Protein AF-A1C9G2-F1 (afdb_monomer_lite)

pLDDT: mean 71.62, std 23.3, range [33.88, 98.69]

Structure (mmCIF, N/CA/C/O backbone):
data_AF-A1C9G2-F1
#
_entry.id   AF-A1C9G2-F1
#
loop_
_atom_site.group_PDB
_atom_site.id
_atom_site.type_symbol
_atom_site.label_atom_id
_atom_site.label_alt_id
_atom_site.label_comp_id
_atom_site.label_asym_id
_atom_site.label_entity_id
_atom_site.label_seq_id
_atom_site.pdbx_PDB_ins_code
_atom_site.Cartn_x
_atom_site.Cartn_y
_atom_site.Cartn_z
_atom_site.occupancy
_atom_site.B_iso_or_equiv
_atom_site.auth_seq_id
_atom_site.auth_comp_id
_atom_site.auth_asym_id
_atom_site.auth_atom_id
_atom_site.pdbx_PDB_model_num
ATOM 1 N N . MET A 1 1 ? -18.230 -17.795 41.809 1.00 34.38 1 MET A N 1
ATOM 2 C CA . MET A 1 1 ? -17.494 -17.088 40.738 1.00 34.38 1 MET A CA 1
ATOM 3 C C . MET A 1 1 ? -17.351 -18.048 39.561 1.00 34.38 1 MET A C 1
ATOM 5 O O . MET A 1 1 ? -16.482 -18.909 39.586 1.00 34.38 1 MET A O 1
ATOM 9 N N . ILE A 1 2 ? -18.281 -18.004 38.603 1.00 33.88 2 ILE A N 1
ATOM 10 C CA . ILE A 1 2 ? -18.258 -18.866 37.410 1.00 33.88 2 ILE A CA 1
ATOM 11 C C . ILE A 1 2 ? -17.511 -18.089 36.328 1.00 33.88 2 ILE A C 1
ATOM 13 O O . ILE A 1 2 ? -17.978 -17.049 35.875 1.00 33.88 2 ILE A O 1
ATOM 17 N N . ALA A 1 3 ? -16.319 -18.555 35.964 1.00 34.75 3 ALA A N 1
ATOM 18 C CA . ALA A 1 3 ? -15.525 -17.953 34.903 1.00 34.75 3 ALA A CA 1
ATOM 19 C C . ALA A 1 3 ? -16.119 -18.340 33.539 1.00 34.75 3 ALA A C 1
ATOM 21 O O . ALA A 1 3 ? -15.829 -19.410 33.003 1.00 34.75 3 ALA A O 1
ATOM 22 N N . LEU A 1 4 ? -16.953 -17.464 32.975 1.00 37.41 4 LEU A N 1
ATOM 23 C CA . LEU A 1 4 ? -17.345 -17.516 31.568 1.00 37.41 4 LEU A CA 1
ATOM 24 C C . LEU A 1 4 ? -16.137 -17.110 30.720 1.00 37.41 4 LEU A C 1
ATOM 26 O O . LEU A 1 4 ? -15.866 -15.938 30.473 1.00 37.41 4 LEU A O 1
ATOM 30 N N . LYS A 1 5 ? -15.365 -18.116 30.307 1.00 38.44 5 LYS A N 1
ATOM 31 C CA . LYS A 1 5 ? -14.252 -17.968 29.369 1.00 38.44 5 LYS A CA 1
ATOM 32 C C . LYS A 1 5 ? -14.848 -17.753 27.975 1.00 38.44 5 LYS A C 1
ATOM 34 O O . LYS A 1 5 ? -15.054 -18.703 27.224 1.00 38.44 5 LYS A O 1
ATOM 39 N N . CYS A 1 6 ? -15.201 -16.505 27.671 1.00 41.38 6 CYS A N 1
ATOM 40 C CA . CYS A 1 6 ? -15.736 -16.121 26.371 1.00 41.38 6 CYS A CA 1
ATOM 41 C C . CYS A 1 6 ? -14.649 -16.345 25.309 1.00 41.38 6 CYS A C 1
ATOM 43 O O . CYS A 1 6 ? -13.579 -15.737 25.337 1.00 41.38 6 CYS A O 1
ATOM 45 N N . ASN A 1 7 ? -14.877 -17.310 24.422 1.00 43.59 7 ASN A N 1
ATOM 46 C CA . ASN A 1 7 ? -13.918 -17.723 23.409 1.00 43.59 7 ASN A CA 1
ATOM 47 C C . ASN A 1 7 ? -13.980 -16.739 22.229 1.00 43.59 7 ASN A C 1
ATOM 49 O O . ASN A 1 7 ? -14.677 -16.988 21.245 1.00 43.59 7 ASN A O 1
ATOM 53 N N . CYS A 1 8 ? -13.256 -15.617 22.325 1.00 44.34 8 CYS A N 1
ATOM 54 C CA . CYS A 1 8 ? -13.252 -14.543 21.317 1.00 44.34 8 CYS A CA 1
ATOM 55 C C . CYS A 1 8 ? -12.920 -15.024 19.891 1.00 44.34 8 CYS A C 1
ATOM 57 O O . CYS A 1 8 ? -13.305 -14.381 18.920 1.00 44.34 8 CYS A O 1
ATOM 59 N N . LYS A 1 9 ? -12.275 -16.190 19.733 1.00 50.22 9 LYS A N 1
ATOM 60 C CA . LYS A 1 9 ? -11.989 -16.780 18.416 1.00 50.22 9 LYS A CA 1
ATOM 61 C C . LYS A 1 9 ? -13.250 -17.211 17.656 1.00 50.22 9 LYS A C 1
ATOM 63 O O . LYS A 1 9 ? -13.250 -17.179 16.431 1.00 50.22 9 LYS A O 1
ATOM 68 N N . SER A 1 10 ? -14.323 -17.582 18.358 1.00 49.50 10 SER A N 1
ATOM 69 C CA . SER A 1 10 ? -15.577 -18.004 17.717 1.00 49.50 10 SER A CA 1
ATOM 70 C C . SER A 1 10 ? -16.406 -16.819 17.213 1.00 49.50 10 SER A C 1
ATOM 72 O O . SER A 1 10 ? -17.080 -16.940 16.195 1.00 49.50 10 SER A O 1
ATOM 74 N N . LEU A 1 11 ? -16.335 -15.673 17.898 1.00 47.66 11 LEU A N 1
ATOM 75 C CA . LEU A 1 11 ? -17.055 -14.451 17.525 1.00 47.66 11 LEU A CA 1
ATOM 76 C C . LEU A 1 11 ? -16.440 -13.779 16.291 1.00 47.66 11 LEU A C 1
ATOM 78 O O . LEU A 1 11 ? -17.173 -13.366 15.400 1.00 47.66 11 LEU A O 1
ATOM 82 N N . VAL A 1 12 ? -15.107 -13.773 16.171 1.00 54.31 12 VAL A N 1
ATOM 83 C CA . VAL A 1 12 ? -14.422 -13.262 14.966 1.00 54.31 12 VAL A CA 1
ATOM 84 C C . VAL A 1 12 ? -14.777 -14.098 13.727 1.00 54.31 12 VAL A C 1
ATOM 86 O O . VAL A 1 12 ? -15.020 -13.545 12.657 1.00 54.31 12 VAL A O 1
ATOM 89 N N . ALA A 1 13 ? -14.898 -15.422 13.876 1.00 52.78 13 ALA A N 1
ATOM 90 C CA . ALA A 1 13 ? -15.311 -16.307 12.787 1.00 52.78 13 ALA A CA 1
ATOM 91 C C . ALA A 1 13 ? -16.809 -16.188 12.434 1.00 52.78 13 ALA A C 1
ATOM 93 O O . ALA A 1 13 ? -17.182 -16.420 11.288 1.00 52.78 13 ALA A O 1
ATOM 94 N N . GLN A 1 14 ? -17.676 -15.823 13.385 1.00 49.44 14 GLN A N 1
ATOM 95 C CA . GLN A 1 14 ? -19.101 -15.594 13.112 1.00 49.44 14 GLN A CA 1
ATOM 96 C C . GLN A 1 14 ? -19.365 -14.229 12.464 1.00 49.44 14 GLN A C 1
ATOM 98 O O . GLN A 1 14 ? -20.162 -14.171 11.531 1.00 49.44 14 GLN A O 1
ATOM 103 N N . CYS A 1 15 ? -18.648 -13.170 12.856 1.00 49.09 15 CYS A N 1
ATOM 104 C CA . CYS A 1 15 ? -18.757 -11.860 12.201 1.00 49.09 15 CYS A CA 1
ATOM 105 C C . CYS A 1 15 ? -18.223 -11.874 10.758 1.00 49.09 15 CYS A C 1
ATOM 107 O O . CYS A 1 15 ? -18.796 -11.222 9.891 1.00 49.09 15 CYS A O 1
ATOM 109 N N . ALA A 1 16 ? -17.190 -12.673 10.461 1.00 52.56 16 ALA A N 1
ATOM 110 C CA . ALA A 1 16 ? -16.684 -12.838 9.094 1.00 52.56 16 ALA A CA 1
ATOM 111 C C . ALA A 1 16 ? -17.691 -13.521 8.145 1.00 52.56 16 ALA A C 1
ATOM 113 O O . ALA A 1 16 ? -17.619 -13.334 6.934 1.00 52.56 16 ALA A O 1
ATOM 114 N N . ASN A 1 17 ? -18.646 -14.286 8.687 1.00 51.00 17 ASN A N 1
ATOM 115 C CA . ASN A 1 17 ? -19.642 -15.027 7.910 1.00 51.00 17 ASN A CA 1
ATOM 116 C C . ASN A 1 17 ? -21.013 -14.325 7.832 1.00 51.00 17 ASN A C 1
ATOM 118 O O . ASN A 1 17 ? -21.881 -14.796 7.099 1.00 51.00 17 ASN A O 1
ATOM 122 N N . SER A 1 18 ? -21.228 -13.221 8.564 1.00 45.62 18 SER A N 1
ATOM 123 C CA . SER A 1 18 ? -22.503 -12.481 8.573 1.00 45.62 18 SER A CA 1
ATOM 124 C C . SER A 1 18 ? -22.490 -11.177 7.773 1.00 45.62 18 SER A C 1
ATOM 126 O O . SER A 1 18 ? -23.496 -10.471 7.778 1.00 45.62 18 SER A O 1
ATOM 128 N N . TRP A 1 19 ? -21.396 -10.852 7.078 1.00 42.28 19 TRP A N 1
ATOM 129 C CA . TRP A 1 19 ? -21.366 -9.767 6.094 1.00 42.28 19 TRP A CA 1
ATOM 130 C C . TRP A 1 19 ? -21.388 -10.327 4.666 1.00 42.28 19 TRP A C 1
ATOM 132 O O . TRP A 1 19 ? -20.339 -10.512 4.048 1.00 42.28 19 TRP A O 1
ATOM 142 N N . PRO A 1 20 ? -22.575 -10.606 4.099 1.00 43.34 20 PRO A N 1
ATOM 143 C CA . PRO A 1 20 ? -22.697 -10.712 2.664 1.00 43.34 20 PRO A CA 1
ATOM 144 C C . PRO A 1 20 ? -22.693 -9.292 2.087 1.00 43.34 20 PRO A C 1
ATOM 146 O O . PRO A 1 20 ? -23.566 -8.487 2.397 1.00 43.34 20 PRO A O 1
ATOM 149 N N . CYS A 1 21 ? -21.728 -9.038 1.203 1.00 45.56 21 CYS A N 1
ATOM 150 C CA . CYS A 1 21 ? -21.779 -7.990 0.183 1.00 45.56 21 CYS A CA 1
ATOM 151 C C . CYS A 1 21 ? -21.666 -6.543 0.697 1.00 45.56 21 CYS A C 1
ATOM 153 O O . CYS A 1 21 ? -22.636 -5.964 1.156 1.00 45.56 21 CYS A O 1
ATOM 155 N N . VAL A 1 22 ? -20.498 -5.927 0.519 1.00 45.38 22 VAL A N 1
ATOM 156 C CA . VAL A 1 22 ? -20.250 -4.802 -0.407 1.00 45.38 22 VAL A CA 1
ATOM 157 C C . VAL A 1 22 ? -18.765 -4.498 -0.268 1.00 45.38 22 VAL A C 1
ATOM 159 O O . VAL A 1 22 ? -18.354 -3.949 0.739 1.00 45.38 22 VAL A O 1
ATOM 162 N N . LEU A 1 23 ? -17.972 -4.916 -1.249 1.00 42.00 23 LEU A N 1
ATOM 163 C CA . LEU A 1 23 ? -16.727 -4.284 -1.694 1.00 42.00 23 LEU A CA 1
ATOM 164 C C . LEU A 1 23 ? -16.265 -5.112 -2.900 1.00 42.00 23 LEU A C 1
ATOM 166 O O . LEU A 1 23 ? -15.291 -5.861 -2.860 1.00 42.00 23 LEU A O 1
ATOM 170 N N . GLU A 1 24 ? -17.020 -5.010 -3.998 1.00 42.75 24 GLU A N 1
ATOM 171 C CA . GLU A 1 24 ? -16.418 -5.204 -5.315 1.00 42.75 24 GLU A CA 1
ATOM 172 C C . GLU A 1 24 ? -15.438 -4.047 -5.509 1.00 42.75 24 GLU A C 1
ATOM 174 O O . GLU A 1 24 ? -15.786 -2.997 -6.040 1.00 42.75 24 GLU A O 1
ATOM 179 N N . ASN A 1 25 ? -14.223 -4.214 -4.989 1.00 45.06 25 ASN A N 1
ATOM 180 C CA . ASN A 1 25 ? -13.145 -3.275 -5.217 1.00 45.06 25 ASN A CA 1
ATOM 181 C C . ASN A 1 25 ? -12.586 -3.535 -6.635 1.00 45.06 25 ASN A C 1
ATOM 183 O O . ASN A 1 25 ? -12.044 -4.622 -6.881 1.00 45.06 25 ASN A O 1
ATOM 187 N N . PRO A 1 26 ? -12.740 -2.604 -7.597 1.00 47.78 26 PRO A N 1
ATOM 188 C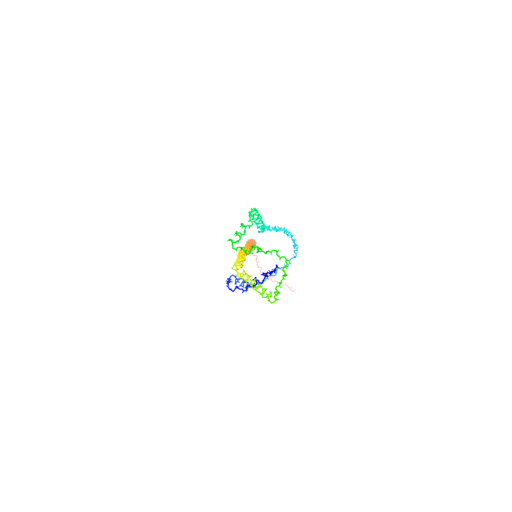 CA . PRO A 1 26 ? -12.270 -2.792 -8.970 1.00 47.78 26 PRO A CA 1
ATOM 189 C C . PRO A 1 26 ? -10.742 -2.936 -9.080 1.00 47.78 26 PRO A C 1
ATOM 191 O O . PRO A 1 26 ? -10.263 -3.447 -10.092 1.00 47.78 26 PRO A O 1
ATOM 194 N N . GLU A 1 27 ? -9.974 -2.589 -8.044 1.00 44.41 27 GLU A N 1
ATOM 195 C CA . GLU A 1 27 ? -8.507 -2.689 -8.053 1.00 44.41 27 GLU A CA 1
ATOM 196 C C . GLU A 1 27 ? -7.986 -4.132 -7.949 1.00 44.41 27 GLU A C 1
ATOM 198 O O . GLU A 1 27 ? -6.950 -4.468 -8.525 1.00 44.41 27 GLU A O 1
ATOM 203 N N . ILE A 1 28 ? -8.746 -5.053 -7.343 1.00 48.88 28 ILE A N 1
ATOM 204 C CA . ILE A 1 28 ? -8.336 -6.468 -7.235 1.00 48.88 28 ILE A CA 1
ATOM 205 C C . ILE A 1 28 ? -8.439 -7.187 -8.597 1.00 48.88 28 ILE A C 1
ATOM 207 O O . ILE A 1 28 ? -7.759 -8.189 -8.841 1.00 48.88 28 ILE A O 1
ATOM 211 N N . LYS A 1 29 ? -9.233 -6.658 -9.543 1.00 43.19 29 LYS A N 1
ATOM 212 C CA . LYS A 1 29 ? -9.253 -7.162 -10.929 1.00 43.19 29 LYS A CA 1
ATOM 213 C C . LYS A 1 29 ? -7.978 -6.800 -11.697 1.00 43.19 29 LYS A C 1
ATOM 215 O O . LYS A 1 29 ? -7.593 -7.566 -12.574 1.00 43.19 29 LYS A O 1
ATOM 220 N N . LEU A 1 30 ? -7.293 -5.709 -11.350 1.00 47.72 30 LEU A N 1
ATOM 221 C CA . LEU A 1 30 ? -6.055 -5.295 -12.020 1.00 47.72 30 LEU A CA 1
ATOM 222 C C . LEU A 1 30 ? -4.872 -6.207 -11.662 1.00 47.72 30 LEU A C 1
ATOM 224 O O . LEU A 1 30 ? -4.117 -6.593 -12.552 1.00 47.72 30 LEU A O 1
ATOM 228 N N . VAL A 1 31 ? -4.787 -6.666 -10.408 1.00 49.59 31 VAL A N 1
ATOM 229 C CA . VAL A 1 31 ? -3.737 -7.607 -9.969 1.00 49.59 31 VAL A CA 1
ATOM 230 C C . VAL A 1 31 ? -3.858 -8.963 -10.683 1.00 49.59 31 VAL A C 1
ATOM 232 O O . VAL A 1 31 ? -2.866 -9.499 -11.170 1.00 49.59 31 VAL A O 1
ATOM 235 N N . LYS A 1 32 ? -5.081 -9.485 -10.868 1.00 45.94 32 LYS A N 1
ATOM 236 C CA . LYS A 1 32 ? -5.299 -10.755 -11.596 1.00 45.94 32 LYS A CA 1
ATOM 237 C C . LYS A 1 32 ? -5.120 -10.650 -13.116 1.00 45.94 32 LYS A C 1
ATOM 239 O O . LYS A 1 32 ? -4.825 -11.651 -13.772 1.00 45.94 32 LYS A O 1
ATOM 244 N N . VAL A 1 33 ? -5.292 -9.461 -13.695 1.00 48.34 33 VAL A N 1
ATOM 245 C CA . VAL A 1 33 ? -5.034 -9.228 -15.128 1.00 48.34 33 VAL A CA 1
ATOM 246 C C . VAL A 1 33 ? -3.530 -9.100 -15.405 1.00 48.34 33 VAL A C 1
ATOM 248 O O . VAL A 1 33 ? -3.074 -9.559 -16.449 1.00 48.34 33 VAL A O 1
ATOM 251 N N . LEU A 1 34 ? -2.736 -8.588 -14.459 1.00 47.09 34 LEU A N 1
ATOM 252 C CA . LEU A 1 34 ? -1.277 -8.516 -14.607 1.00 47.09 34 LEU A CA 1
ATOM 253 C C . LEU A 1 34 ? -0.576 -9.879 -14.444 1.00 47.09 34 LEU A C 1
ATOM 255 O O . LEU A 1 34 ? 0.403 -10.137 -15.141 1.00 47.09 34 LEU A O 1
ATOM 259 N N . GLU A 1 35 ? -1.109 -10.800 -13.633 1.00 45.84 35 GLU A N 1
ATOM 260 C CA . GLU A 1 35 ? -0.540 -12.156 -13.481 1.00 45.84 35 GLU A CA 1
ATOM 261 C C . GLU A 1 35 ? -0.745 -13.074 -14.702 1.00 45.84 35 GLU A C 1
ATOM 263 O O . GLU A 1 35 ? -0.019 -14.052 -14.871 1.00 45.84 35 GLU A O 1
ATOM 268 N N . SER A 1 36 ? -1.707 -12.780 -15.585 1.00 45.53 36 SER A N 1
ATOM 269 C CA . SER A 1 36 ? -2.040 -13.653 -16.725 1.00 45.53 36 SER A CA 1
ATOM 270 C C . SER A 1 36 ? -1.372 -13.262 -18.053 1.00 45.53 36 SER A C 1
ATOM 272 O O . SER A 1 36 ? -1.509 -13.992 -19.036 1.00 45.53 36 SER A O 1
ATOM 274 N N . GLY A 1 37 ? -0.621 -12.153 -18.098 1.00 45.81 37 GLY A N 1
ATOM 275 C CA . GLY A 1 37 ? -0.149 -11.556 -19.356 1.00 45.81 37 GLY A CA 1
ATOM 276 C C . GLY A 1 37 ? 1.350 -11.621 -19.659 1.00 45.81 37 GLY A C 1
ATOM 277 O O . GLY A 1 37 ? 1.730 -11.410 -20.808 1.00 45.81 37 GLY A O 1
ATOM 278 N N . ILE A 1 38 ? 2.224 -11.912 -18.692 1.00 45.72 38 ILE A N 1
ATOM 279 C CA . ILE A 1 38 ? 3.671 -11.714 -18.883 1.00 45.72 38 ILE A CA 1
ATOM 280 C C . ILE A 1 38 ? 4.420 -13.048 -18.817 1.00 45.72 38 ILE A C 1
ATOM 282 O O . ILE A 1 38 ? 4.954 -13.463 -17.792 1.00 45.72 38 ILE A O 1
ATOM 286 N N . LYS A 1 39 ? 4.490 -13.730 -19.963 1.00 51.44 39 LYS A N 1
ATOM 287 C CA . LYS A 1 39 ? 5.402 -14.860 -20.182 1.00 51.44 39 LYS A CA 1
ATOM 288 C C . LYS A 1 39 ? 6.782 -14.307 -20.559 1.00 51.44 39 LYS A C 1
ATOM 290 O O . LYS A 1 39 ? 7.165 -14.325 -21.725 1.00 51.44 39 LYS A O 1
ATOM 295 N N . LEU A 1 40 ? 7.504 -13.758 -19.580 1.00 39.97 40 LEU A N 1
ATOM 296 C CA . LEU A 1 40 ? 8.895 -13.334 -19.758 1.00 39.97 40 LEU A CA 1
ATOM 297 C C . LEU A 1 40 ? 9.805 -14.564 -19.752 1.00 39.97 40 LEU A C 1
ATOM 299 O O . LEU A 1 40 ? 10.031 -15.204 -18.727 1.00 39.97 40 LEU A O 1
ATOM 303 N N . THR A 1 41 ? 10.327 -14.900 -20.926 1.00 45.72 41 THR A N 1
ATOM 304 C CA . THR A 1 41 ? 11.463 -15.809 -21.079 1.00 45.72 41 THR A CA 1
ATOM 305 C C . THR A 1 41 ? 12.691 -15.127 -20.472 1.00 45.72 41 THR A C 1
ATOM 307 O O . THR A 1 41 ? 13.185 -14.146 -21.022 1.00 45.72 41 THR A O 1
ATOM 310 N N . ALA A 1 42 ? 13.148 -15.608 -19.316 1.00 39.78 42 ALA A N 1
ATOM 311 C CA . ALA A 1 42 ? 14.306 -15.057 -18.617 1.00 39.78 42 ALA A CA 1
ATOM 312 C C . ALA A 1 42 ? 15.616 -15.347 -19.380 1.00 39.78 42 ALA A C 1
ATOM 314 O O . ALA A 1 42 ? 15.829 -16.493 -19.791 1.00 39.78 42 ALA A O 1
ATOM 315 N N . PRO A 1 43 ? 16.529 -14.371 -19.535 1.00 44.16 43 PRO A N 1
ATOM 316 C CA . PRO A 1 43 ? 17.906 -14.657 -19.897 1.00 44.16 43 PRO A CA 1
ATOM 317 C C . PRO A 1 43 ? 18.658 -15.195 -18.672 1.00 44.16 43 PRO A C 1
ATOM 319 O O . PRO A 1 43 ? 18.643 -14.618 -17.586 1.00 44.16 43 PRO A O 1
ATOM 322 N N . SER A 1 44 ? 19.311 -16.337 -18.856 1.00 55.25 44 SER A N 1
ATOM 323 C CA . SER A 1 44 ? 20.173 -16.993 -17.876 1.00 55.25 44 SER A CA 1
ATOM 324 C C . SER A 1 44 ? 21.427 -16.157 -17.591 1.00 55.25 44 SER A C 1
ATOM 326 O O . SER A 1 44 ? 22.279 -16.022 -18.469 1.00 55.25 44 SER A O 1
ATOM 328 N N . ILE A 1 45 ? 21.556 -15.648 -16.362 1.00 45.75 45 ILE A N 1
ATOM 329 C CA . ILE A 1 45 ? 22.772 -15.007 -15.833 1.00 45.75 45 ILE A CA 1
ATOM 330 C C . ILE A 1 45 ? 23.446 -15.968 -14.830 1.00 45.75 45 ILE A C 1
ATOM 332 O O . ILE A 1 45 ? 22.732 -16.671 -14.107 1.00 45.75 45 ILE A O 1
ATOM 336 N N . PRO A 1 46 ? 24.793 -16.062 -14.789 1.00 52.12 46 PRO A N 1
ATOM 337 C CA . PRO A 1 46 ? 25.499 -17.065 -13.999 1.00 52.12 46 PRO A CA 1
ATOM 338 C C . PRO A 1 46 ? 25.456 -16.769 -12.499 1.00 52.12 46 PRO A C 1
ATOM 340 O O . PRO A 1 46 ? 25.557 -15.628 -12.061 1.00 52.12 46 PRO A O 1
ATOM 343 N N . SER A 1 47 ? 25.364 -17.854 -11.736 1.00 51.34 47 SER A N 1
ATOM 344 C CA . SER A 1 47 ? 25.447 -17.912 -10.281 1.00 51.34 47 SER A CA 1
ATOM 345 C C . SER A 1 47 ? 26.816 -17.448 -9.773 1.00 51.34 47 SER A C 1
ATOM 347 O O . SER A 1 47 ? 27.842 -18.003 -10.168 1.00 51.34 47 SER A O 1
ATOM 349 N N . THR A 1 48 ? 26.810 -16.480 -8.857 1.00 44.81 48 THR A N 1
ATOM 350 C CA . THR A 1 48 ? 27.945 -16.141 -7.991 1.00 44.81 48 THR A CA 1
ATOM 351 C C . THR A 1 48 ? 27.557 -16.237 -6.522 1.00 44.81 48 THR A C 1
ATOM 353 O O . THR A 1 48 ? 26.397 -16.115 -6.130 1.00 44.81 48 THR A O 1
ATOM 356 N N . ASP A 1 49 ? 28.576 -16.552 -5.736 1.00 37.25 49 ASP A N 1
ATOM 357 C CA . ASP A 1 49 ? 28.532 -17.209 -4.446 1.00 37.25 49 ASP A CA 1
ATOM 358 C C . ASP A 1 49 ? 27.880 -16.453 -3.281 1.00 37.25 49 ASP A C 1
ATOM 360 O O . ASP A 1 49 ? 28.046 -15.256 -3.066 1.00 37.25 49 ASP A O 1
ATOM 364 N N . ARG A 1 50 ? 27.219 -17.278 -2.460 1.00 50.66 50 ARG A N 1
ATOM 365 C CA . ARG A 1 50 ? 27.091 -17.228 -0.996 1.00 50.66 50 ARG A CA 1
ATOM 366 C C . ARG A 1 50 ? 27.834 -16.081 -0.295 1.00 50.66 50 ARG A C 1
ATOM 368 O O . ARG A 1 50 ? 29.013 -16.203 0.030 1.00 50.66 50 ARG A O 1
ATOM 375 N N . ILE A 1 51 ? 27.068 -15.093 0.164 1.00 40.78 51 ILE A N 1
ATOM 376 C CA . ILE A 1 51 ? 27.419 -14.311 1.354 1.00 40.78 51 ILE A CA 1
ATOM 377 C C . ILE A 1 51 ? 26.363 -14.583 2.426 1.00 40.78 51 ILE A C 1
ATOM 379 O O . ILE A 1 51 ? 25.227 -14.123 2.380 1.00 40.78 51 ILE A O 1
ATOM 383 N N . SER A 1 52 ? 26.772 -15.405 3.389 1.00 47.50 52 SER A N 1
ATOM 384 C CA . SER A 1 52 ? 26.044 -15.725 4.611 1.00 47.50 52 SER A CA 1
ATOM 385 C C . SER A 1 52 ? 26.126 -14.538 5.573 1.00 47.50 52 SER A C 1
ATOM 387 O O . SER A 1 52 ? 27.043 -14.476 6.395 1.00 47.50 52 SER A O 1
ATOM 389 N N . HIS A 1 53 ? 25.160 -13.618 5.516 1.00 41.12 53 HIS A N 1
ATOM 390 C CA . HIS A 1 53 ? 24.960 -12.650 6.592 1.00 41.12 53 HIS A CA 1
ATOM 391 C C . HIS A 1 53 ? 24.091 -13.250 7.702 1.00 41.12 53 HIS A C 1
ATOM 393 O O . HIS A 1 53 ? 22.889 -13.472 7.591 1.00 41.12 53 HIS A O 1
ATOM 399 N N . ARG A 1 54 ? 24.803 -13.544 8.786 1.00 40.25 54 ARG A N 1
ATOM 400 C CA . ARG A 1 54 ? 24.367 -13.894 10.131 1.00 40.25 54 ARG A CA 1
ATOM 401 C C . ARG A 1 54 ? 23.358 -12.860 10.648 1.00 40.25 54 ARG A C 1
ATOM 403 O O . ARG A 1 54 ? 23.733 -11.734 10.949 1.00 40.25 54 ARG A O 1
ATOM 410 N N . SER A 1 55 ? 22.095 -13.263 10.761 1.00 38.12 55 SER A N 1
ATOM 411 C CA . SER A 1 55 ? 21.064 -12.524 11.494 1.00 38.12 55 SER A CA 1
ATOM 412 C C . SER A 1 55 ? 21.396 -12.550 12.993 1.00 38.12 55 SER A C 1
ATOM 414 O O . SER A 1 55 ? 21.406 -13.609 13.624 1.00 38.12 55 SER A O 1
ATOM 416 N N . GLU A 1 56 ? 21.741 -11.388 13.546 1.00 41.00 56 GLU A N 1
ATOM 417 C CA . GLU A 1 56 ? 21.803 -11.136 14.985 1.00 41.00 56 GLU A CA 1
ATOM 418 C C . GLU A 1 56 ? 20.401 -10.774 15.480 1.00 41.00 56 GLU A C 1
ATOM 420 O O . GLU A 1 56 ? 19.903 -9.669 15.280 1.00 41.00 56 GLU A O 1
ATOM 425 N N . TYR A 1 57 ? 19.751 -11.728 16.141 1.00 42.22 57 TYR A N 1
ATOM 426 C CA . TYR A 1 57 ? 18.505 -11.505 16.866 1.00 42.22 57 TYR A CA 1
ATOM 427 C C . TYR A 1 57 ? 18.818 -10.683 18.125 1.00 42.22 57 TYR A C 1
ATOM 429 O O . TYR A 1 57 ? 19.220 -11.221 19.162 1.00 42.22 57 TYR A O 1
ATOM 437 N N . ALA A 1 58 ? 18.672 -9.363 18.029 1.00 41.25 58 ALA A N 1
ATOM 438 C CA . ALA A 1 58 ? 18.729 -8.478 19.180 1.00 41.25 58 ALA A CA 1
ATOM 439 C C . ALA A 1 58 ? 17.525 -8.753 20.098 1.00 41.25 58 ALA A C 1
ATOM 441 O O . ALA A 1 58 ? 16.363 -8.613 19.719 1.00 41.25 58 ALA A O 1
ATOM 442 N N . LYS A 1 59 ? 17.833 -9.177 21.326 1.00 44.00 59 LYS A N 1
ATOM 443 C CA . LYS A 1 59 ? 16.911 -9.287 22.458 1.00 44.00 59 LYS A CA 1
ATOM 444 C C . LYS A 1 59 ? 16.296 -7.919 22.760 1.00 44.00 59 LYS A C 1
ATOM 446 O O . LYS A 1 59 ? 16.924 -7.100 23.426 1.00 44.00 59 LYS A O 1
ATOM 451 N N . TYR A 1 60 ? 15.049 -7.708 22.362 1.00 38.53 60 TYR A N 1
ATOM 452 C CA . TYR A 1 60 ? 14.220 -6.669 22.962 1.00 38.53 60 TYR A CA 1
ATOM 453 C C . TYR A 1 60 ? 13.678 -7.192 24.296 1.00 38.53 60 TYR A C 1
ATOM 455 O O . TYR A 1 60 ? 12.672 -7.896 24.358 1.00 38.53 60 TYR A O 1
ATOM 463 N N . SER A 1 61 ? 14.391 -6.876 25.378 1.00 42.69 61 SER A N 1
ATOM 464 C CA . SER A 1 61 ? 13.829 -6.907 26.727 1.00 42.69 61 SER A CA 1
ATOM 465 C C . SER A 1 61 ? 12.773 -5.809 26.825 1.00 42.69 61 SER A C 1
ATOM 467 O O . SER A 1 61 ? 13.107 -4.635 26.967 1.00 42.69 61 SER A O 1
ATOM 469 N N . LEU A 1 62 ? 11.500 -6.190 26.748 1.00 44.44 62 LEU A N 1
ATOM 470 C CA . LEU A 1 62 ? 10.398 -5.336 27.177 1.00 44.44 62 LEU A CA 1
ATOM 471 C C . LEU A 1 62 ? 10.470 -5.181 28.706 1.00 44.44 62 LEU A C 1
ATOM 473 O O . LEU A 1 62 ? 10.556 -6.196 29.408 1.00 44.44 62 LEU A O 1
ATOM 477 N N . PRO A 1 63 ? 10.430 -3.958 29.258 1.00 41.66 63 PRO A N 1
ATOM 478 C CA . PRO A 1 63 ? 10.207 -3.791 30.680 1.00 41.66 63 PRO A CA 1
ATOM 479 C C . PRO A 1 63 ? 8.791 -4.273 30.997 1.00 41.66 63 PRO A C 1
ATOM 481 O O . PRO A 1 63 ? 7.813 -3.815 30.409 1.00 41.66 63 PRO A O 1
ATOM 484 N N . VAL A 1 64 ? 8.694 -5.215 31.935 1.00 40.00 64 VAL A N 1
ATOM 485 C CA . VAL A 1 64 ? 7.442 -5.565 32.603 1.00 40.00 64 VAL A CA 1
ATOM 486 C C . VAL A 1 64 ? 6.951 -4.297 33.293 1.00 40.00 64 VAL A C 1
ATOM 488 O O . VAL A 1 64 ? 7.437 -3.923 34.359 1.00 40.00 64 VAL A O 1
ATOM 491 N N . THR A 1 65 ? 6.014 -3.601 32.661 1.00 38.19 65 THR A N 1
ATOM 492 C CA . THR A 1 65 ? 5.206 -2.591 33.326 1.00 38.19 65 THR A CA 1
ATOM 493 C C . THR A 1 65 ? 4.385 -3.315 34.378 1.00 38.19 65 THR A C 1
ATOM 495 O O . THR A 1 65 ? 3.456 -4.068 34.088 1.00 38.19 65 THR A O 1
ATOM 498 N N . VAL A 1 66 ? 4.793 -3.121 35.629 1.00 44.25 66 VAL A N 1
ATOM 499 C CA . VAL A 1 66 ? 4.003 -3.441 36.809 1.00 44.25 66 VAL A CA 1
ATOM 500 C C . VAL A 1 66 ? 2.667 -2.724 36.638 1.00 44.25 66 VAL A C 1
ATOM 502 O O . VAL A 1 66 ? 2.586 -1.502 36.744 1.00 44.25 66 VAL A O 1
ATOM 505 N N . LEU A 1 67 ? 1.628 -3.490 36.308 1.00 40.72 67 LEU A N 1
ATOM 506 C CA . LEU A 1 67 ? 0.245 -3.057 36.424 1.00 40.72 67 LEU A CA 1
ATOM 507 C C . LEU A 1 67 ? 0.032 -2.700 37.892 1.00 40.72 67 LEU A C 1
ATOM 509 O O . LEU A 1 67 ? -0.104 -3.576 38.746 1.00 40.72 67 LEU A O 1
ATOM 513 N N . ASN A 1 68 ? 0.053 -1.402 38.184 1.00 44.06 68 ASN A N 1
ATOM 514 C CA . ASN A 1 68 ? -0.482 -0.883 39.426 1.00 44.06 68 ASN A CA 1
ATOM 515 C C . ASN A 1 68 ? -1.914 -1.402 39.534 1.00 44.06 68 ASN A C 1
ATOM 517 O O . ASN A 1 68 ? -2.765 -1.086 38.701 1.00 44.06 68 ASN A O 1
ATOM 521 N N . SER A 1 69 ? -2.149 -2.239 40.542 1.00 35.53 69 SER A N 1
ATOM 522 C CA . SER A 1 69 ? -3.493 -2.602 40.964 1.00 35.53 69 SER A CA 1
ATOM 523 C C . SER A 1 69 ? -4.286 -1.305 41.127 1.00 35.53 69 SER A C 1
ATOM 525 O O . SER A 1 69 ? -3.796 -0.398 41.809 1.00 35.53 69 SER A O 1
ATOM 527 N N . PRO A 1 70 ? -5.488 -1.174 40.542 1.00 38.56 70 PRO A N 1
ATOM 528 C CA . PRO A 1 70 ? -6.356 -0.084 40.931 1.00 38.56 70 PRO A CA 1
ATOM 529 C C . PRO A 1 70 ? -6.608 -0.273 42.424 1.00 38.56 70 PRO A C 1
ATOM 531 O O . PRO A 1 70 ? -6.997 -1.356 42.873 1.00 38.56 70 PRO A O 1
ATOM 534 N N . ASN A 1 71 ? -6.287 0.754 43.206 1.00 42.66 71 ASN A N 1
ATOM 535 C CA . ASN A 1 71 ? -6.696 0.827 44.594 1.00 42.66 71 ASN A CA 1
ATOM 536 C C . ASN A 1 71 ? -8.218 0.710 44.590 1.00 42.66 71 ASN A C 1
ATOM 538 O O . ASN A 1 71 ? -8.918 1.659 44.237 1.00 42.66 71 ASN A O 1
ATOM 542 N N . PHE A 1 72 ? -8.731 -0.467 44.945 1.00 36.59 72 PHE A N 1
ATOM 543 C CA . PHE A 1 72 ? -10.102 -0.585 45.393 1.00 36.59 72 PHE A CA 1
ATOM 544 C C . PHE A 1 72 ? -10.178 0.242 46.669 1.00 36.59 72 PHE A C 1
ATOM 546 O O . PHE A 1 72 ? -9.827 -0.217 47.756 1.00 36.59 72 PHE A O 1
ATOM 553 N N . SER A 1 73 ? -10.601 1.495 46.520 1.00 41.19 73 SER A N 1
ATOM 554 C CA . SER A 1 73 ? -11.221 2.230 47.605 1.00 41.19 73 SER A CA 1
ATOM 555 C C . SER A 1 73 ? -12.361 1.347 48.086 1.00 41.19 73 SER A C 1
ATOM 557 O O . SER A 1 73 ? -13.397 1.246 47.430 1.00 41.19 73 SER A O 1
ATOM 559 N N . HIS A 1 74 ? -12.132 0.636 49.190 1.00 42.19 74 HIS A N 1
ATOM 560 C CA . HIS A 1 74 ? -13.192 0.006 49.946 1.00 42.19 74 HIS A CA 1
ATOM 561 C C . HIS A 1 74 ? -14.199 1.111 50.245 1.00 42.19 74 HIS A C 1
ATOM 563 O O . HIS A 1 74 ? -13.949 1.971 51.089 1.00 42.19 74 HIS A O 1
ATOM 569 N N . ALA A 1 75 ? -15.311 1.114 49.509 1.00 38.16 75 ALA A N 1
ATOM 570 C CA . ALA A 1 75 ? -16.495 1.825 49.929 1.00 38.16 75 ALA A CA 1
ATOM 571 C C . ALA A 1 75 ? -16.750 1.366 51.363 1.00 38.16 75 ALA A C 1
ATOM 573 O O . ALA A 1 75 ? -16.883 0.169 51.640 1.00 38.16 75 ALA A O 1
ATOM 574 N N . SER A 1 76 ? -16.663 2.325 52.273 1.00 45.62 76 SER A N 1
ATOM 575 C CA . SER A 1 76 ? -16.878 2.155 53.693 1.00 45.62 76 SER A CA 1
ATOM 576 C C . SER A 1 76 ? -18.128 1.309 53.907 1.00 45.62 76 SER A C 1
ATOM 578 O O . SER A 1 76 ? -19.205 1.605 53.392 1.00 45.62 76 SER A O 1
ATOM 580 N N . SER A 1 77 ? -17.941 0.213 54.640 1.00 45.47 77 SER A N 1
ATOM 581 C CA . SER A 1 77 ? -19.002 -0.689 55.066 1.00 45.47 77 SER A CA 1
ATOM 582 C C . SER A 1 77 ? -20.187 0.110 55.612 1.00 45.47 77 SER A C 1
ATOM 584 O O . SER A 1 77 ? -20.062 0.846 56.593 1.00 45.47 77 SER A O 1
ATOM 586 N N . HIS A 1 78 ? -21.349 -0.076 54.986 1.00 48.84 78 HIS A N 1
ATOM 587 C CA . HIS A 1 78 ? -22.634 0.498 55.387 1.00 48.84 78 HIS A CA 1
ATOM 588 C C . HIS A 1 78 ? -22.993 0.195 56.859 1.00 48.84 78 HIS A C 1
ATOM 590 O O . HIS A 1 78 ? -23.761 0.931 57.475 1.00 48.84 78 HIS A O 1
ATOM 596 N N . GLY A 1 79 ? -22.372 -0.831 57.457 1.00 49.91 79 GLY A N 1
ATOM 597 C CA . GLY A 1 79 ? -22.612 -1.252 58.835 1.00 49.91 79 GLY A CA 1
ATOM 598 C C . GLY A 1 79 ? -22.098 -0.297 59.917 1.00 49.91 79 GLY A C 1
ATOM 599 O O . GLY A 1 79 ? -22.577 -0.376 61.045 1.00 49.91 79 GLY A O 1
ATOM 600 N N . HIS A 1 80 ? -21.173 0.630 59.623 1.00 53.69 80 HIS A N 1
ATOM 601 C CA . HIS A 1 80 ? -20.666 1.529 60.674 1.00 53.69 80 HIS A CA 1
ATOM 602 C C . HIS A 1 80 ? -21.711 2.575 61.100 1.00 53.69 80 HIS A C 1
ATOM 604 O O . HIS A 1 80 ? -21.833 2.877 62.284 1.00 53.69 80 HIS A O 1
ATOM 610 N N . THR A 1 81 ? -22.531 3.050 60.154 1.00 62.84 81 THR A N 1
ATOM 611 C CA . THR A 1 81 ? -23.541 4.090 60.421 1.00 62.84 81 THR A CA 1
ATOM 612 C C . THR A 1 81 ? -24.781 3.573 61.149 1.00 62.84 81 THR A C 1
ATOM 614 O O . THR A 1 81 ? -25.452 4.343 61.829 1.00 62.84 81 THR A O 1
ATOM 617 N N . GLU A 1 82 ? -25.112 2.284 61.035 1.00 66.62 82 GLU A N 1
ATOM 618 C CA . GLU A 1 82 ? -26.267 1.700 61.731 1.00 66.62 82 GLU A CA 1
ATOM 619 C C . GLU A 1 82 ? -25.980 1.467 63.217 1.00 66.62 82 GLU A C 1
ATOM 621 O O . GLU A 1 82 ? -26.826 1.774 64.054 1.00 66.62 82 GLU A O 1
ATOM 626 N N . CYS A 1 83 ? -24.767 1.021 63.561 1.00 70.12 83 CYS A N 1
ATOM 627 C CA . CYS A 1 83 ? -24.347 0.870 64.956 1.00 70.12 83 CYS A CA 1
ATOM 628 C C . CYS A 1 83 ? -24.288 2.218 65.694 1.00 70.12 83 CYS A C 1
ATOM 630 O O . CYS A 1 83 ? -24.718 2.303 66.841 1.00 70.12 83 CYS A O 1
ATOM 632 N N . GLU A 1 84 ? -23.821 3.286 65.037 1.00 73.31 84 GLU A N 1
ATOM 633 C CA . GLU A 1 84 ? -23.837 4.639 65.614 1.00 73.31 84 GLU A CA 1
ATOM 634 C C . GLU A 1 84 ? -25.263 5.171 65.809 1.00 73.31 84 GLU A C 1
ATOM 636 O O . GLU A 1 84 ? -25.564 5.772 66.840 1.00 73.31 84 GLU A O 1
ATOM 641 N N . LYS A 1 85 ? -26.170 4.902 64.860 1.00 78.44 85 LYS A N 1
ATOM 642 C CA . LYS A 1 85 ? -27.594 5.255 64.993 1.00 78.44 85 LYS A CA 1
ATOM 643 C C . LYS A 1 85 ? -28.265 4.513 66.147 1.00 78.44 85 LYS A C 1
ATOM 645 O O . LYS A 1 85 ? -29.071 5.112 66.852 1.00 78.44 85 LYS A O 1
ATOM 650 N N . LEU A 1 86 ? -27.934 3.237 66.352 1.00 77.62 86 LEU A N 1
ATOM 651 C CA . LEU A 1 86 ? -28.447 2.457 67.479 1.00 77.62 86 LEU A CA 1
ATOM 652 C C . LEU A 1 86 ? -27.926 2.988 68.818 1.00 77.62 86 LEU A C 1
ATOM 654 O O . LEU A 1 86 ? -28.721 3.156 69.735 1.00 77.62 86 LEU A O 1
ATOM 658 N N . ALA A 1 87 ? -26.638 3.330 68.907 1.00 78.50 87 ALA A N 1
ATOM 659 C CA . ALA A 1 87 ? -26.053 3.904 70.118 1.00 78.50 87 ALA A CA 1
ATOM 660 C C . ALA A 1 87 ? -26.633 5.291 70.458 1.00 78.50 87 ALA A C 1
ATOM 662 O O . ALA A 1 87 ? -26.850 5.610 71.626 1.00 78.50 87 ALA A O 1
ATOM 663 N N . LEU A 1 88 ? -26.919 6.125 69.452 1.00 80.94 88 LEU A N 1
ATOM 664 C CA . LEU A 1 88 ? -27.609 7.404 69.653 1.00 80.94 88 LEU A CA 1
ATOM 665 C C . LEU A 1 88 ? -29.039 7.202 70.157 1.00 80.94 88 LEU A C 1
ATOM 667 O O . LEU A 1 88 ? -29.434 7.847 71.123 1.00 80.94 88 LEU A O 1
ATOM 671 N N . LEU A 1 89 ? -29.783 6.272 69.555 1.00 78.62 89 LEU A N 1
ATOM 672 C CA . LEU A 1 89 ? -31.146 5.958 69.979 1.00 78.62 89 LEU A CA 1
ATOM 673 C C . LEU A 1 89 ? -31.179 5.385 71.404 1.00 78.62 89 LEU A C 1
ATOM 675 O O . LEU A 1 89 ? -32.052 5.736 72.189 1.00 78.62 89 LEU A O 1
ATOM 679 N N . GLU A 1 90 ? -30.217 4.534 71.758 1.00 80.56 90 GLU A N 1
ATOM 680 C CA . GLU A 1 90 ? -30.061 3.999 73.113 1.00 80.56 90 GLU A CA 1
ATOM 681 C C . GLU A 1 90 ? -29.803 5.118 74.131 1.00 80.56 90 GLU A C 1
ATOM 683 O O . GLU A 1 90 ? -30.444 5.157 75.180 1.00 80.56 90 GLU A O 1
ATOM 688 N N . ASN A 1 91 ? -28.941 6.082 73.793 1.00 82.12 91 ASN A N 1
ATOM 689 C CA . ASN A 1 91 ? -28.684 7.250 74.635 1.00 82.12 91 ASN A CA 1
ATOM 690 C C . ASN A 1 91 ? -29.895 8.193 74.741 1.00 82.12 91 ASN A C 1
ATOM 692 O O . ASN A 1 91 ? -30.133 8.741 75.812 1.00 82.12 91 ASN A O 1
ATOM 696 N N . GLU A 1 92 ? -30.669 8.377 73.668 1.00 79.06 92 GLU A N 1
ATOM 697 C CA . GLU A 1 92 ? -31.895 9.193 73.678 1.00 79.06 92 GLU A CA 1
ATOM 698 C C . GLU A 1 92 ? -33.029 8.547 74.484 1.00 79.06 92 GLU A C 1
ATOM 700 O O . GLU A 1 92 ? -33.837 9.248 75.093 1.00 79.06 92 GLU A O 1
ATOM 705 N N . LEU A 1 93 ? -33.090 7.214 74.504 1.00 78.81 93 LEU A N 1
ATOM 706 C CA . LEU A 1 93 ? -34.062 6.460 75.296 1.00 78.81 93 LEU A CA 1
ATOM 707 C C . LEU A 1 93 ? -33.608 6.266 76.752 1.00 78.81 93 LEU A C 1
ATOM 709 O O . LEU A 1 93 ? -34.429 5.942 77.612 1.00 78.81 93 LEU A O 1
ATOM 713 N N . CYS A 1 94 ? -32.329 6.506 77.055 1.00 79.38 94 CYS A N 1
ATOM 714 C CA . CYS A 1 94 ? -31.786 6.435 78.405 1.00 79.38 94 CYS A CA 1
ATOM 715 C C . CYS A 1 94 ? -32.379 7.550 79.285 1.00 79.38 94 CYS A C 1
ATOM 717 O O . CYS A 1 94 ? -32.112 8.735 79.098 1.00 79.38 94 CYS A O 1
ATOM 719 N N . GLY A 1 95 ? -33.208 7.165 80.259 1.00 79.81 95 GLY A N 1
ATOM 720 C CA . GLY A 1 95 ? -33.901 8.090 81.165 1.00 79.81 95 GLY A CA 1
ATOM 721 C C . GLY A 1 95 ? -35.354 8.394 80.787 1.00 79.81 95 GLY A C 1
ATOM 722 O O . GLY A 1 95 ? -36.048 9.067 81.551 1.00 79.81 95 GLY A O 1
ATOM 723 N N . VAL A 1 96 ? -35.846 7.869 79.661 1.00 84.75 96 VAL A N 1
ATOM 724 C CA . VAL A 1 96 ? -37.280 7.862 79.340 1.00 84.75 96 VAL A CA 1
ATOM 725 C C . VAL A 1 96 ? -37.956 6.755 80.151 1.00 84.75 96 VAL A C 1
ATOM 727 O O . VAL A 1 96 ? -37.430 5.648 80.242 1.00 84.75 96 VAL A O 1
ATOM 730 N N . SER A 1 97 ? -39.113 7.033 80.761 1.00 87.50 97 SER A N 1
ATOM 731 C CA . SER A 1 97 ? -39.831 6.003 81.517 1.00 87.50 97 SER A CA 1
ATOM 732 C C . SER A 1 97 ? -40.420 4.936 80.591 1.00 87.50 97 SER A C 1
ATOM 734 O O . SER A 1 97 ? -40.884 5.230 79.485 1.00 87.50 97 SER A O 1
ATOM 736 N N . ASP A 1 98 ? -40.469 3.698 81.077 1.00 85.06 98 ASP A N 1
ATOM 737 C CA . ASP A 1 98 ? -41.038 2.562 80.345 1.00 85.06 98 ASP A CA 1
ATOM 738 C C . ASP A 1 98 ? -42.483 2.816 79.880 1.00 85.06 98 ASP A C 1
ATOM 740 O O . ASP A 1 98 ? -42.884 2.346 78.814 1.00 85.06 98 ASP A O 1
ATOM 744 N N . ASP A 1 99 ? -43.256 3.603 80.635 1.00 86.94 99 ASP A N 1
ATOM 745 C CA . ASP A 1 99 ? -44.628 3.986 80.284 1.00 86.94 99 ASP A CA 1
ATOM 746 C C . ASP A 1 99 ? -44.681 4.874 79.029 1.00 86.94 99 ASP A C 1
ATOM 748 O O . ASP A 1 99 ? -45.510 4.654 78.143 1.00 86.94 99 ASP A O 1
ATOM 752 N N . LEU A 1 100 ? -43.748 5.824 78.898 1.00 86.56 100 LEU A N 1
ATOM 753 C CA . LEU A 1 100 ? -43.621 6.693 77.722 1.00 86.56 100 LEU A CA 1
ATOM 754 C C . LEU A 1 100 ? -43.158 5.907 76.490 1.00 86.56 100 LEU A C 1
ATOM 756 O O . LEU A 1 100 ? -43.674 6.114 75.389 1.00 86.56 100 LEU A O 1
ATOM 760 N N . ILE A 1 101 ? -42.223 4.970 76.670 1.00 86.25 101 ILE A N 1
ATOM 761 C CA . ILE A 1 101 ? -41.764 4.076 75.596 1.00 86.25 101 ILE A CA 1
ATOM 762 C C . ILE A 1 101 ? -42.918 3.173 75.141 1.00 86.25 101 ILE A C 1
ATOM 764 O O . ILE A 1 101 ? -43.147 3.006 73.938 1.00 86.25 101 ILE A O 1
ATOM 768 N N . ARG A 1 102 ? -43.699 2.641 76.088 1.00 86.75 102 ARG A N 1
ATOM 769 C CA . ARG A 1 102 ? -44.888 1.831 75.810 1.00 86.75 102 ARG A CA 1
ATOM 770 C C . ARG A 1 102 ? -45.922 2.609 75.003 1.00 86.75 102 ARG A C 1
ATOM 772 O O . ARG A 1 102 ? -46.414 2.099 73.996 1.00 86.75 102 ARG A O 1
ATOM 779 N N . GLU A 1 103 ? -46.218 3.841 75.397 1.00 88.69 103 GLU A N 1
ATOM 780 C CA . GLU A 1 103 ? -47.176 4.694 74.694 1.00 88.69 103 GLU A CA 1
ATOM 781 C C . GLU A 1 103 ? -46.689 5.083 73.291 1.00 88.69 103 GLU A C 1
ATOM 783 O O . GLU A 1 103 ? -47.461 5.054 72.328 1.00 88.69 103 GLU A O 1
ATOM 788 N N . LEU A 1 104 ? -45.389 5.340 73.125 1.00 85.56 104 LEU A N 1
ATOM 789 C CA . LEU A 1 104 ? -44.784 5.614 71.822 1.00 85.56 104 LEU A CA 1
ATOM 790 C C . LEU A 1 104 ? -44.853 4.398 70.882 1.00 85.56 104 LEU A C 1
ATOM 792 O O . LEU A 1 104 ? -45.169 4.548 69.697 1.00 85.56 104 LEU A O 1
ATOM 796 N N . LEU A 1 105 ? -44.616 3.188 71.393 1.00 86.62 105 LEU A N 1
ATOM 797 C CA . LEU A 1 105 ? -44.739 1.945 70.623 1.00 86.62 105 LEU A CA 1
ATOM 798 C C . LEU A 1 105 ? -46.191 1.653 70.217 1.00 86.62 105 LEU A C 1
ATOM 800 O O . LEU A 1 105 ? -46.429 1.212 69.091 1.00 86.62 105 LEU A O 1
ATOM 804 N N . ILE A 1 106 ? -47.167 1.957 71.079 1.00 87.00 106 ILE A N 1
ATOM 805 C CA . ILE A 1 106 ? -48.598 1.862 70.741 1.00 87.00 106 ILE A CA 1
ATOM 806 C C . ILE A 1 106 ? -48.949 2.885 69.655 1.00 87.00 106 ILE A C 1
ATOM 808 O O . ILE A 1 106 ? -49.490 2.517 68.613 1.00 87.00 106 ILE A O 1
ATOM 812 N N . ARG A 1 107 ? -48.576 4.156 69.847 1.00 87.69 107 ARG A N 1
ATOM 813 C CA . ARG A 1 107 ? -48.889 5.252 68.916 1.00 87.69 107 ARG A CA 1
ATOM 814 C C . ARG A 1 107 ? -48.240 5.078 67.541 1.00 87.69 107 ARG A C 1
ATOM 816 O O . ARG A 1 107 ? -48.812 5.494 66.540 1.00 87.69 107 ARG A O 1
ATOM 823 N N . SER A 1 108 ? -47.068 4.450 67.481 1.00 85.12 108 SER A N 1
ATOM 824 C CA . SER A 1 108 ? -46.367 4.131 66.227 1.00 85.12 108 SER A CA 1
ATOM 825 C C . SER A 1 108 ? -46.849 2.838 65.551 1.00 85.12 108 SER A C 1
ATOM 827 O O . SER A 1 108 ? -46.288 2.445 64.528 1.00 85.12 108 SER A O 1
ATOM 829 N N . GLY A 1 109 ? -47.868 2.160 66.098 1.00 81.06 109 GLY A N 1
ATOM 830 C CA . GLY A 1 109 ? -48.417 0.915 65.547 1.00 81.06 109 GLY A CA 1
ATOM 831 C C . GLY A 1 109 ? -47.529 -0.317 65.764 1.00 81.06 109 GLY A C 1
ATOM 832 O O . GLY A 1 109 ? -47.773 -1.375 65.185 1.00 81.06 109 GLY A O 1
ATOM 833 N N . ARG A 1 110 ? -46.502 -0.213 66.614 1.00 86.19 110 ARG A N 1
ATOM 834 C CA . ARG A 1 110 ? -45.519 -1.271 66.908 1.00 86.19 110 ARG A CA 1
ATOM 835 C C . ARG A 1 110 ? -45.800 -1.993 68.223 1.00 86.19 110 ARG A C 1
ATOM 837 O O . ARG A 1 110 ? -44.903 -2.544 68.850 1.00 86.19 110 ARG A O 1
ATOM 844 N N . GLN A 1 111 ? -47.068 -2.045 68.616 1.00 84.12 111 GLN A N 1
ATOM 845 C CA . GLN A 1 111 ? -47.540 -2.706 69.837 1.00 84.12 111 GLN A CA 1
ATOM 846 C C . GLN A 1 111 ? -47.133 -4.186 69.957 1.00 84.12 111 GLN A C 1
ATOM 848 O O . GLN A 1 111 ? -47.054 -4.705 71.061 1.00 84.12 111 GLN A O 1
ATOM 853 N N . HIS A 1 112 ? -46.831 -4.860 68.842 1.00 77.94 112 HIS A N 1
ATOM 854 C CA . HIS A 1 112 ? -46.341 -6.242 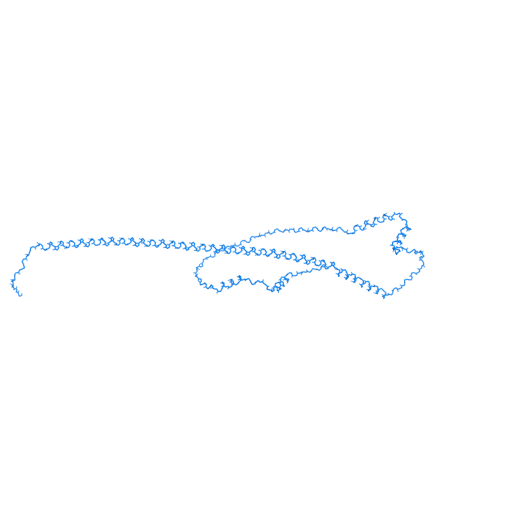68.831 1.00 77.94 112 HIS A CA 1
ATOM 855 C C . HIS A 1 112 ? -44.935 -6.405 69.440 1.00 77.94 112 HIS A C 1
ATOM 857 O O . HIS A 1 112 ? -44.545 -7.524 69.755 1.00 77.94 112 HIS A O 1
ATOM 863 N N . LEU A 1 113 ? -44.181 -5.309 69.598 1.00 81.31 113 LEU A N 1
ATOM 864 C CA . LEU A 1 113 ? -42.878 -5.288 70.271 1.00 81.31 113 LEU A CA 1
ATOM 865 C C . LEU A 1 113 ? -43.003 -5.152 71.792 1.00 81.31 113 LEU A C 1
ATOM 867 O O . LEU A 1 113 ? -42.020 -5.339 72.505 1.00 81.31 113 LEU A O 1
ATOM 871 N N . LEU A 1 114 ? -44.193 -4.830 72.304 1.00 81.69 114 LEU A N 1
ATOM 872 C CA . LEU A 1 114 ? -44.434 -4.845 73.738 1.00 81.69 114 LEU A CA 1
ATOM 873 C C . LEU A 1 114 ? -44.530 -6.292 74.199 1.00 81.69 114 LEU A C 1
ATOM 875 O O . LEU A 1 114 ? -45.383 -7.050 73.733 1.00 81.69 114 LEU A O 1
ATOM 879 N N . ALA A 1 115 ? -43.687 -6.660 75.161 1.00 73.06 115 ALA A N 1
ATOM 880 C CA . ALA A 1 115 ? -43.896 -7.889 75.899 1.00 73.06 115 ALA A CA 1
ATOM 881 C C . ALA A 1 115 ? -45.293 -7.824 76.535 1.00 73.06 115 ALA A C 1
ATOM 883 O O . ALA A 1 115 ? -45.592 -6.927 77.331 1.00 73.06 115 ALA A O 1
ATOM 884 N N . ILE A 1 116 ? -46.167 -8.760 76.160 1.00 68.50 116 ILE A N 1
ATOM 885 C CA . ILE A 1 116 ? -47.413 -8.997 76.888 1.00 68.50 116 ILE A CA 1
ATOM 886 C C . ILE A 1 116 ? -46.974 -9.341 78.315 1.00 68.50 116 ILE A C 1
ATOM 888 O O . ILE A 1 116 ? -46.223 -10.312 78.460 1.00 68.50 116 ILE A O 1
ATOM 892 N N . PRO A 1 117 ? -47.369 -8.577 79.351 1.00 55.38 117 PRO A N 1
ATOM 893 C CA . PRO A 1 117 ? -47.010 -8.910 80.717 1.00 55.38 117 PRO A CA 1
ATOM 894 C C . PRO A 1 117 ? -47.702 -10.231 81.045 1.00 55.38 117 PRO A C 1
ATOM 896 O O . PRO A 1 117 ? -48.891 -10.276 81.355 1.00 55.38 117 PRO A O 1
ATOM 899 N N . LYS A 1 118 ? -46.975 -11.335 80.894 1.00 51.38 118 LYS A N 1
ATOM 900 C CA . LYS A 1 118 ? -47.345 -12.578 81.542 1.00 51.38 118 LYS A CA 1
ATOM 901 C C . LYS A 1 118 ? -47.038 -12.357 83.007 1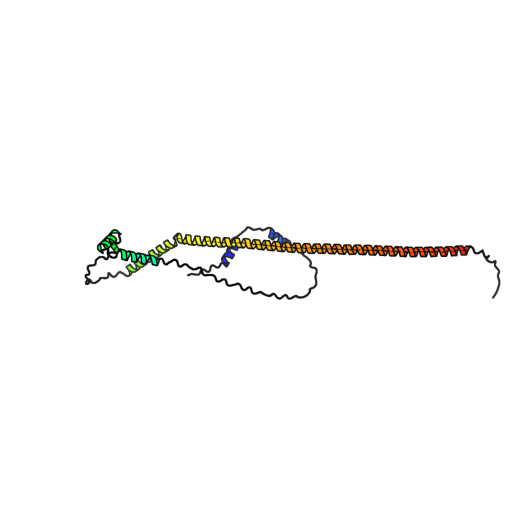.00 51.38 118 LYS A C 1
ATOM 903 O O . LYS A 1 118 ? -45.874 -12.259 83.385 1.00 51.38 118 LYS A O 1
ATOM 908 N N . ASP A 1 119 ? -48.105 -12.245 83.786 1.00 49.88 119 ASP A N 1
ATOM 909 C CA . ASP A 1 119 ? -48.085 -12.570 85.201 1.00 49.88 119 ASP A CA 1
ATOM 910 C C . ASP A 1 119 ? -47.246 -13.841 85.372 1.00 49.88 119 ASP A C 1
ATOM 912 O O . ASP A 1 119 ? -47.510 -14.874 84.740 1.00 49.88 119 ASP A O 1
ATOM 916 N N . VAL A 1 120 ? -46.140 -13.709 86.098 1.00 52.22 120 VAL A N 1
ATOM 917 C CA . VAL A 1 120 ? -45.156 -14.771 86.271 1.00 52.22 120 VAL A CA 1
ATOM 918 C C . VAL A 1 120 ? -45.734 -15.741 87.291 1.00 52.22 120 VAL A C 1
ATOM 920 O O . VAL A 1 120 ? -45.360 -15.748 88.457 1.00 52.22 120 VAL A O 1
ATOM 923 N N . ASN A 1 121 ? -46.679 -16.559 86.837 1.00 46.34 121 ASN A N 1
ATOM 924 C CA . ASN A 1 121 ? -47.091 -17.762 87.531 1.00 46.34 121 ASN A CA 1
ATOM 925 C C . ASN A 1 121 ? -46.348 -18.937 86.881 1.00 46.34 121 ASN A C 1
ATOM 927 O O . ASN A 1 121 ? -46.764 -19.476 85.853 1.00 46.34 121 ASN A O 1
ATOM 931 N N . CYS A 1 122 ? -45.184 -19.269 87.443 1.00 50.00 122 CYS A N 1
ATOM 932 C CA . CYS A 1 122 ? -44.259 -20.284 86.931 1.00 50.00 122 CYS A CA 1
ATOM 933 C C . CYS A 1 122 ? -44.706 -21.741 87.155 1.00 50.00 122 CYS A C 1
ATOM 935 O O . CYS A 1 122 ? -43.892 -22.636 86.956 1.00 50.00 122 CYS A O 1
ATOM 937 N N . ASP A 1 123 ? -45.974 -22.002 87.487 1.00 47.50 123 ASP A N 1
ATOM 938 C CA . ASP A 1 123 ? -46.454 -23.358 87.805 1.00 47.50 123 ASP A CA 1
ATOM 939 C C . ASP A 1 123 ? -47.499 -23.917 86.822 1.00 47.50 123 ASP A C 1
ATOM 941 O O . ASP A 1 123 ? -48.167 -24.912 87.112 1.00 47.50 123 ASP A O 1
ATOM 945 N N . LEU A 1 124 ? -47.645 -23.334 85.626 1.00 48.16 124 LEU A N 1
ATOM 946 C CA . LEU A 1 124 ? -48.515 -23.916 84.600 1.00 48.16 124 LEU A CA 1
ATOM 947 C C . LEU A 1 124 ? -47.718 -24.858 83.677 1.00 48.16 124 LEU A C 1
ATOM 949 O O . LEU A 1 124 ? -46.798 -24.397 82.994 1.00 48.16 124 LEU A O 1
ATOM 953 N N . PRO A 1 125 ? -48.058 -26.161 83.590 1.00 45.56 125 PRO A N 1
ATOM 954 C CA . PRO A 1 125 ? -47.380 -27.073 82.681 1.00 45.56 125 PRO A CA 1
ATOM 955 C C . PRO A 1 125 ? -47.610 -26.581 81.253 1.00 45.56 125 PRO A C 1
ATOM 957 O O . PRO A 1 125 ? -48.744 -26.491 80.780 1.00 45.56 125 PRO A O 1
ATOM 960 N N . CYS A 1 126 ? -46.519 -26.224 80.575 1.00 43.09 126 CYS A N 1
ATOM 961 C CA . CYS A 1 126 ? -46.539 -25.795 79.187 1.00 43.09 126 CYS A CA 1
ATOM 962 C C . CYS A 1 126 ? -47.000 -26.969 78.318 1.00 43.09 126 CYS A C 1
ATOM 964 O O . CYS A 1 126 ? -46.207 -27.817 77.904 1.00 43.09 126 CYS A O 1
ATOM 966 N N . VAL A 1 127 ? -48.305 -27.038 78.055 1.00 38.47 127 VAL A N 1
ATOM 967 C CA . VAL A 1 127 ? -48.863 -27.918 77.034 1.00 38.47 127 VAL A CA 1
ATOM 968 C C . VAL A 1 127 ? -48.463 -27.311 75.694 1.00 38.47 127 VAL A C 1
ATOM 970 O O . VAL A 1 127 ? -49.208 -26.542 75.087 1.00 38.47 127 VAL A O 1
ATOM 973 N N . PHE A 1 128 ? -47.244 -27.620 75.247 1.00 50.75 128 PHE A N 1
ATOM 974 C CA . PHE A 1 128 ? -46.842 -27.425 73.864 1.00 50.75 128 PHE A CA 1
ATOM 975 C C . PHE A 1 128 ? -47.839 -28.202 73.010 1.00 50.75 128 PHE A C 1
ATOM 977 O O . PHE A 1 128 ? -47.795 -29.430 72.921 1.00 50.75 128 PHE A O 1
ATOM 984 N N . LYS A 1 129 ? -48.789 -27.475 72.418 1.00 49.72 129 LYS A N 1
ATOM 985 C CA . LYS A 1 129 ? -49.663 -27.997 71.377 1.00 49.72 129 LYS A CA 1
ATOM 986 C C . LYS A 1 129 ? -48.723 -28.536 70.303 1.00 49.72 129 LYS A C 1
ATOM 988 O O . LYS A 1 129 ? -47.971 -27.773 69.706 1.00 49.72 129 LYS A O 1
ATOM 993 N N . LYS A 1 130 ? -48.682 -29.862 70.174 1.00 56.41 130 LYS A N 1
ATOM 994 C CA . LYS A 1 130 ? -47.797 -30.598 69.273 1.00 56.41 130 LYS A CA 1
ATOM 995 C C . LYS A 1 130 ? -48.152 -30.172 67.851 1.00 56.41 130 LYS A C 1
ATOM 997 O O . LYS A 1 130 ? -49.096 -30.708 67.279 1.00 56.41 130 LYS A O 1
ATOM 1002 N N . VAL A 1 131 ? -47.463 -29.145 67.349 1.00 52.03 131 VAL A N 1
ATOM 1003 C CA . VAL A 1 131 ? -47.577 -28.695 65.961 1.00 52.03 131 VAL A CA 1
ATOM 1004 C C . VAL A 1 131 ? -47.317 -29.926 65.115 1.00 52.03 131 VAL A C 1
ATOM 1006 O O . VAL A 1 131 ? -46.321 -30.632 65.305 1.00 52.03 131 VAL A O 1
ATOM 1009 N N . THR A 1 132 ? -48.289 -30.269 64.286 1.00 60.88 132 THR A N 1
ATOM 1010 C CA . THR A 1 132 ? -48.189 -31.482 63.482 1.00 60.88 132 THR A CA 1
ATOM 1011 C C . THR A 1 132 ? -47.107 -31.260 62.429 1.00 60.88 132 THR A C 1
ATOM 1013 O O . THR A 1 132 ? -46.988 -30.163 61.892 1.00 60.88 132 THR A O 1
ATOM 1016 N N . PHE A 1 133 ? -46.293 -32.278 62.132 1.00 66.50 133 PHE A N 1
ATOM 1017 C CA . PHE A 1 133 ? -45.230 -32.175 61.117 1.00 66.50 133 PHE A CA 1
ATOM 1018 C C . PHE A 1 133 ? -45.748 -31.613 59.777 1.00 66.50 133 PHE A C 1
ATOM 1020 O O . PHE A 1 133 ? -45.047 -30.849 59.122 1.00 66.50 133 PHE A O 1
ATOM 1027 N N . ALA A 1 134 ? -47.010 -31.896 59.441 1.00 71.50 134 ALA A N 1
ATOM 1028 C CA . ALA A 1 134 ? -47.698 -31.364 58.269 1.00 71.50 134 ALA A CA 1
ATOM 1029 C C . ALA A 1 134 ? -47.859 -29.827 58.268 1.00 71.50 134 ALA A C 1
ATOM 1031 O O . ALA A 1 134 ? -47.784 -29.208 57.212 1.00 71.50 134 ALA A O 1
ATOM 1032 N N . GLU A 1 135 ? -48.061 -29.182 59.423 1.00 73.50 135 GLU A N 1
ATOM 1033 C CA . GLU A 1 135 ? -48.162 -27.714 59.509 1.00 73.50 135 GLU A CA 1
ATOM 1034 C C . GLU A 1 135 ? -46.804 -27.040 59.285 1.00 73.50 135 GLU A C 1
ATOM 1036 O O . GLU A 1 135 ? -46.738 -25.991 58.646 1.00 73.50 135 GLU A O 1
ATOM 1041 N N . VAL A 1 136 ? -45.721 -27.657 59.767 1.00 78.62 136 VAL A N 1
ATOM 1042 C CA . VAL A 1 136 ? -44.349 -27.167 59.557 1.00 78.62 136 VAL A CA 1
ATOM 1043 C C . VAL A 1 136 ? -43.973 -27.249 58.078 1.00 78.62 136 VAL A C 1
ATOM 1045 O O . VAL A 1 136 ? -43.503 -26.265 57.514 1.00 78.62 136 VAL A O 1
ATOM 1048 N N . GLU A 1 137 ? -44.263 -28.378 57.435 1.00 81.75 137 GLU A N 1
ATOM 1049 C CA . GLU A 1 137 ? -43.976 -28.622 56.016 1.00 81.75 137 GLU A CA 1
ATOM 1050 C C . GLU A 1 137 ? -44.757 -27.658 55.099 1.00 81.75 137 GLU A C 1
ATOM 1052 O O . GLU A 1 137 ? -44.237 -27.133 54.113 1.00 81.75 137 GLU A O 1
ATOM 1057 N N . MET A 1 138 ? -45.999 -27.328 55.468 1.00 82.56 138 MET A N 1
ATOM 1058 C CA . MET A 1 138 ? -46.829 -26.379 54.721 1.00 82.56 138 MET A CA 1
ATOM 1059 C C . MET A 1 138 ? -46.352 -24.922 54.874 1.00 82.56 138 MET A C 1
ATOM 1061 O O . MET A 1 138 ? -46.453 -24.126 53.934 1.00 82.56 138 MET A O 1
ATOM 1065 N N . ILE A 1 139 ? -45.823 -24.559 56.047 1.00 86.81 139 ILE A N 1
ATOM 1066 C CA . ILE A 1 139 ? -45.193 -23.251 56.282 1.00 86.81 139 ILE A CA 1
ATOM 1067 C C . ILE A 1 139 ? -43.876 -23.153 55.510 1.00 86.81 139 ILE A C 1
ATOM 1069 O O . ILE A 1 139 ? -43.635 -22.132 54.869 1.00 86.81 139 ILE A O 1
ATOM 1073 N N . GLU A 1 140 ? -43.063 -24.209 55.511 1.00 89.56 140 GLU A N 1
ATOM 1074 C CA . GLU A 1 140 ? -41.809 -24.278 54.757 1.00 89.56 140 GLU A CA 1
ATOM 1075 C C . GLU A 1 140 ? -42.051 -24.110 53.252 1.00 89.56 140 GLU A C 1
ATOM 1077 O O . GLU A 1 140 ? -41.419 -23.268 52.613 1.00 89.56 140 GLU A O 1
ATOM 1082 N N . HIS A 1 141 ? -43.043 -24.816 52.699 1.00 91.75 141 HIS A N 1
ATOM 1083 C CA . HIS A 1 141 ? -43.424 -24.672 51.295 1.00 91.75 141 HIS A CA 1
ATOM 1084 C C . HIS A 1 141 ? -43.870 -23.240 50.961 1.00 91.75 141 HIS A C 1
ATOM 1086 O O . HIS A 1 141 ? -43.487 -22.686 49.931 1.00 91.75 141 HIS A O 1
ATOM 1092 N N . ARG A 1 142 ? -44.660 -22.603 51.834 1.00 90.88 142 ARG A N 1
ATOM 1093 C CA . ARG A 1 142 ? -45.082 -21.204 51.649 1.00 90.88 142 ARG A CA 1
ATOM 1094 C C . ARG A 1 142 ? -43.911 -20.231 51.693 1.00 90.88 142 ARG A C 1
ATOM 1096 O O . ARG A 1 142 ? -43.875 -19.299 50.894 1.00 90.88 142 ARG A O 1
ATOM 1103 N N . LEU A 1 143 ? -42.969 -20.446 52.608 1.00 93.19 143 LEU A N 1
ATOM 1104 C CA . LEU A 1 143 ? -41.783 -19.607 52.730 1.00 93.19 143 LEU A CA 1
ATOM 1105 C C . LEU A 1 143 ? -40.899 -19.736 51.489 1.00 93.19 143 LEU A C 1
ATOM 1107 O O . LEU A 1 143 ? -40.442 -18.728 50.961 1.00 93.19 143 LEU A O 1
ATOM 1111 N N . LYS A 1 144 ? -40.725 -20.964 50.993 1.00 94.88 144 LYS A N 1
ATOM 1112 C CA . LYS A 1 144 ? -39.997 -21.245 49.758 1.00 94.88 144 LYS A CA 1
ATOM 1113 C C . LYS A 1 144 ? -40.625 -20.526 48.566 1.00 94.88 144 LYS A C 1
ATOM 1115 O O . LYS A 1 144 ? -39.930 -19.763 47.908 1.00 94.88 144 LYS A O 1
ATOM 1120 N N . CYS A 1 145 ? -41.937 -20.678 48.355 1.00 93.00 145 CYS A N 1
ATOM 1121 C CA . CYS A 1 145 ? -42.638 -19.966 47.282 1.00 93.00 145 CYS A CA 1
ATOM 1122 C C . CYS A 1 145 ? -42.478 -18.445 47.397 1.00 93.00 145 CYS A C 1
ATOM 1124 O O . CYS A 1 145 ? -42.219 -17.787 46.400 1.00 93.00 145 CYS A O 1
ATOM 1126 N N . TYR A 1 146 ? -42.583 -17.887 48.606 1.00 92.81 146 TYR A N 1
ATOM 1127 C CA . TYR A 1 146 ? -42.413 -16.450 48.818 1.00 92.81 146 TYR A CA 1
ATOM 1128 C C . TYR A 1 146 ? -40.990 -15.967 48.503 1.00 92.81 146 TYR A C 1
ATOM 1130 O O . TYR A 1 146 ? -40.821 -14.896 47.923 1.00 92.81 146 TYR A O 1
ATOM 1138 N N . VAL A 1 147 ? -39.967 -16.739 48.887 1.00 93.12 147 VAL A N 1
ATOM 1139 C CA . VAL A 1 147 ? -38.562 -16.431 48.588 1.00 93.12 147 VAL A CA 1
ATOM 1140 C C . VAL A 1 147 ? -38.300 -16.517 47.088 1.00 93.12 147 VAL A C 1
ATOM 1142 O O . VAL A 1 147 ? -37.709 -15.587 46.544 1.00 93.12 147 VAL A O 1
ATOM 1145 N N . ASP A 1 148 ? -38.777 -17.569 46.423 1.00 92.00 148 ASP A N 1
ATOM 1146 C CA . ASP A 1 148 ? -38.625 -17.748 44.976 1.00 92.00 148 ASP A CA 1
ATOM 1147 C C . ASP A 1 148 ? -39.290 -16.590 44.211 1.00 92.00 148 ASP A C 1
ATOM 1149 O O . ASP A 1 148 ? -38.648 -15.953 43.380 1.00 92.00 148 ASP A O 1
ATOM 1153 N N . GLU A 1 149 ? -40.520 -16.218 44.574 1.00 91.75 149 GLU A N 1
ATOM 1154 C CA . GLU A 1 149 ? -41.257 -15.115 43.944 1.00 91.75 149 GLU A CA 1
ATOM 1155 C C . GLU A 1 149 ? -40.601 -13.743 44.212 1.00 91.75 149 GLU A C 1
ATOM 1157 O O . GLU A 1 149 ? -40.583 -12.854 43.359 1.00 91.75 149 GLU A O 1
ATOM 1162 N N . MET A 1 150 ? -40.022 -13.553 45.403 1.00 86.69 150 MET A N 1
ATOM 1163 C CA . MET A 1 150 ? -39.241 -12.359 45.743 1.00 86.69 150 MET A CA 1
ATOM 1164 C C . MET A 1 150 ? -37.928 -12.271 44.959 1.00 86.69 150 MET A C 1
ATOM 1166 O O . MET A 1 150 ? -37.502 -11.166 44.614 1.00 86.69 150 MET A O 1
ATOM 1170 N N . ILE A 1 151 ? -37.272 -13.406 44.713 1.00 86.25 151 ILE A N 1
ATOM 1171 C CA . ILE A 1 151 ? -36.060 -13.489 43.895 1.00 86.25 151 ILE A CA 1
ATOM 1172 C C . ILE A 1 151 ? -36.415 -13.214 42.437 1.00 86.25 151 ILE A C 1
ATOM 1174 O O . ILE A 1 151 ? -35.772 -12.368 41.825 1.00 86.25 151 ILE A O 1
ATOM 1178 N N . GLU A 1 152 ? -37.463 -13.846 41.911 1.00 85.81 152 GLU A N 1
ATOM 1179 C CA . GLU A 1 152 ? -37.940 -13.658 40.540 1.00 85.81 152 GLU A CA 1
ATOM 1180 C C . GLU A 1 152 ? -38.301 -12.194 40.283 1.00 85.81 152 GLU A C 1
ATOM 1182 O O . GLU A 1 152 ? -37.704 -11.580 39.409 1.00 85.81 152 GLU A O 1
ATOM 1187 N N . ARG A 1 153 ? -39.110 -11.557 41.144 1.00 82.81 153 ARG A N 1
ATOM 1188 C CA . ARG A 1 153 ? -39.433 -10.120 41.019 1.00 82.81 153 ARG A CA 1
ATOM 1189 C C . ARG A 1 153 ? -38.211 -9.198 41.066 1.00 82.81 153 ARG A C 1
ATOM 1191 O O . ARG A 1 153 ? -38.242 -8.106 40.503 1.00 82.81 153 ARG A O 1
ATOM 1198 N N . ARG A 1 154 ? -37.145 -9.588 41.774 1.00 78.00 154 ARG A N 1
ATOM 1199 C CA . ARG A 1 154 ? -35.893 -8.814 41.840 1.00 78.00 154 ARG A CA 1
ATOM 1200 C C . ARG A 1 154 ? -34.974 -9.088 40.650 1.00 78.00 154 ARG A C 1
ATOM 1202 O O . ARG A 1 154 ? -34.277 -8.169 40.227 1.00 78.00 154 ARG A O 1
ATOM 1209 N N . LEU A 1 155 ? -34.974 -10.305 40.112 1.00 77.88 155 LEU A N 1
ATOM 1210 C CA . LEU A 1 155 ? -34.179 -10.693 38.946 1.00 77.88 155 LEU A CA 1
ATOM 1211 C C . LEU A 1 155 ? -34.823 -10.249 37.627 1.00 77.88 155 LEU A C 1
ATOM 1213 O O . LEU A 1 155 ? -34.118 -9.754 36.758 1.00 77.88 155 LEU A O 1
ATOM 1217 N N . GLU A 1 156 ? -36.149 -10.337 37.511 1.00 74.56 156 GLU A N 1
ATOM 1218 C CA . GLU A 1 156 ? -36.947 -9.729 36.435 1.00 74.56 156 GLU A CA 1
ATOM 1219 C C . GLU A 1 156 ? -37.016 -8.203 36.549 1.00 74.56 156 GLU A C 1
ATOM 1221 O O . GLU A 1 156 ? -37.587 -7.532 35.685 1.00 74.56 156 GLU A O 1
ATOM 1226 N N . SER A 1 157 ? -36.457 -7.621 37.615 1.00 71.94 157 SER A N 1
ATOM 1227 C CA . SER A 1 157 ? -36.462 -6.175 37.752 1.00 71.94 157 SER A CA 1
ATOM 1228 C C . SER A 1 157 ? -35.670 -5.529 36.616 1.00 71.94 157 SER A C 1
ATOM 1230 O O . SER A 1 157 ? -34.592 -5.978 36.224 1.00 71.94 157 SER A O 1
ATOM 1232 N N . HIS A 1 158 ? -36.200 -4.406 36.142 1.00 76.50 158 HIS A N 1
ATOM 1233 C CA . HIS A 1 158 ? -35.603 -3.531 35.136 1.00 76.50 158 HIS A CA 1
ATOM 1234 C C . HIS A 1 158 ? -34.121 -3.200 35.405 1.00 76.50 158 HIS A C 1
ATOM 1236 O O . HIS A 1 158 ? -33.372 -2.929 34.474 1.00 76.50 158 HIS A O 1
ATOM 1242 N N . ILE A 1 159 ? -33.683 -3.273 36.666 1.00 82.19 159 ILE A N 1
ATOM 1243 C CA . ILE A 1 159 ? -32.307 -3.008 37.096 1.00 82.19 159 ILE A CA 1
ATOM 1244 C C . ILE A 1 159 ? -31.325 -4.007 36.471 1.00 82.19 159 ILE A C 1
ATOM 1246 O O . ILE A 1 159 ? -30.239 -3.621 36.053 1.00 82.19 159 ILE A O 1
ATOM 1250 N N . LEU A 1 160 ? -31.683 -5.292 36.392 1.00 85.38 160 LEU A N 1
ATOM 1251 C CA . LEU A 1 160 ? -30.791 -6.314 35.836 1.00 85.38 160 LEU A CA 1
ATOM 1252 C C . LEU A 1 160 ? -30.634 -6.148 34.323 1.00 85.38 160 LEU A C 1
ATOM 1254 O O . LEU A 1 160 ? -29.518 -6.237 33.816 1.00 85.38 160 LEU A O 1
ATOM 1258 N N . ASN A 1 161 ? -31.726 -5.815 33.632 1.00 86.69 161 ASN A N 1
ATOM 1259 C CA . ASN A 1 161 ? -31.695 -5.479 32.210 1.00 86.69 161 ASN A CA 1
ATOM 1260 C C . ASN A 1 161 ? -30.877 -4.210 31.957 1.00 86.69 161 ASN A C 1
ATOM 1262 O O . ASN A 1 161 ? -30.021 -4.222 31.090 1.00 86.69 161 ASN A O 1
ATOM 1266 N N . GLU A 1 162 ? -31.047 -3.161 32.764 1.00 89.19 162 GLU A N 1
ATOM 1267 C CA . GLU A 1 162 ? -30.276 -1.919 32.636 1.00 89.19 162 GLU A CA 1
ATOM 1268 C C . GLU A 1 162 ? -28.770 -2.140 32.851 1.00 89.19 162 GLU A C 1
ATOM 1270 O O . GLU A 1 162 ? -27.951 -1.600 32.110 1.00 89.19 162 GLU A O 1
ATOM 1275 N N . ILE A 1 163 ? -28.386 -2.980 33.820 1.00 90.12 163 ILE A N 1
ATOM 1276 C CA . ILE A 1 163 ? -26.981 -3.359 34.033 1.00 90.12 163 ILE A CA 1
ATOM 1277 C C . ILE A 1 163 ? -26.437 -4.121 32.819 1.00 90.12 163 ILE A C 1
ATOM 1279 O O . ILE A 1 163 ? -25.325 -3.840 32.370 1.00 90.12 163 ILE A O 1
ATOM 1283 N N . VAL A 1 164 ? -27.200 -5.085 32.291 1.00 91.50 164 VAL A N 1
ATOM 1284 C CA . VAL A 1 164 ? -26.799 -5.862 31.108 1.00 91.50 164 VAL A CA 1
ATOM 1285 C C . VAL A 1 164 ? -26.699 -4.963 29.878 1.00 91.50 164 VAL A C 1
ATOM 1287 O O . VAL A 1 164 ? -25.690 -5.019 29.182 1.00 91.50 164 VAL A O 1
ATOM 1290 N N . ASP A 1 165 ? -27.684 -4.104 29.636 1.00 94.19 165 ASP A N 1
ATOM 1291 C CA . ASP A 1 165 ? -27.719 -3.179 28.504 1.00 94.19 165 ASP A CA 1
ATOM 1292 C C . ASP A 1 165 ? -26.570 -2.172 28.575 1.00 94.19 165 ASP A C 1
ATOM 1294 O O . ASP A 1 165 ? -25.900 -1.938 27.570 1.00 94.19 165 ASP A O 1
ATOM 1298 N N . SER A 1 166 ? -26.278 -1.639 29.765 1.00 95.75 166 SER A N 1
ATOM 1299 C CA . SER A 1 166 ? -25.129 -0.760 30.002 1.00 95.75 166 SER A CA 1
ATOM 1300 C C . SER A 1 166 ? -23.808 -1.469 29.691 1.00 95.75 166 SER A C 1
ATOM 1302 O O . SER A 1 166 ? -23.008 -0.972 28.898 1.00 95.75 166 SER A O 1
ATOM 1304 N N . ALA A 1 167 ? -23.615 -2.687 30.210 1.00 95.44 167 ALA A N 1
ATOM 1305 C CA . ALA A 1 167 ? -22.414 -3.478 29.942 1.00 95.44 167 ALA A CA 1
ATOM 1306 C C . ALA A 1 167 ? -22.275 -3.859 28.454 1.00 95.44 167 ALA A C 1
ATOM 1308 O O . ALA A 1 167 ? -21.172 -3.856 27.904 1.00 95.44 167 ALA A O 1
ATOM 1309 N N . VAL A 1 168 ? -23.385 -4.180 27.783 1.00 96.81 168 VAL A N 1
ATOM 1310 C CA . VAL A 1 168 ? -23.411 -4.479 26.343 1.00 96.81 168 VAL A CA 1
ATOM 1311 C C . VAL A 1 168 ? -23.110 -3.228 25.520 1.00 96.81 168 VAL A C 1
ATOM 1313 O O . VAL A 1 168 ? -22.380 -3.328 24.532 1.00 96.81 168 VAL A O 1
ATOM 1316 N N . SER A 1 169 ? -23.639 -2.066 25.908 1.00 97.00 169 SER A N 1
ATOM 1317 C CA . SER A 1 169 ? -23.354 -0.788 25.250 1.00 97.00 169 SER A CA 1
ATOM 1318 C C . SER A 1 169 ? -21.878 -0.431 25.374 1.00 97.00 169 SER A C 1
ATOM 1320 O O . SER A 1 169 ? -21.227 -0.204 24.361 1.00 97.00 169 SER A O 1
ATOM 1322 N N . GLU A 1 170 ? -21.317 -0.488 26.582 1.00 97.12 170 GLU A N 1
ATOM 1323 C CA . GLU A 1 170 ? -19.898 -0.207 26.809 1.00 97.12 170 GLU A CA 1
ATOM 1324 C C . GLU A 1 170 ? -19.004 -1.167 26.009 1.00 97.12 170 GLU A C 1
ATOM 1326 O O . GLU A 1 170 ? -18.045 -0.753 25.358 1.00 97.12 170 GLU A O 1
ATOM 1331 N N . CYS A 1 171 ? -19.344 -2.460 25.994 1.00 96.81 171 CYS A N 1
ATOM 1332 C CA . CYS A 1 171 ? -18.613 -3.446 25.205 1.00 96.81 171 CYS A CA 1
ATOM 1333 C C . CYS A 1 171 ? -18.682 -3.145 23.699 1.00 96.81 171 CYS A C 1
ATOM 1335 O O . CYS A 1 171 ? -17.674 -3.270 23.001 1.00 96.81 171 CYS A O 1
ATOM 1337 N N . ARG A 1 172 ? -19.848 -2.724 23.194 1.00 97.19 172 ARG A N 1
ATOM 1338 C CA . ARG A 1 172 ? -20.030 -2.324 21.792 1.00 97.19 172 ARG A CA 1
ATOM 1339 C C . ARG A 1 172 ? -19.163 -1.120 21.443 1.00 97.19 172 ARG A C 1
ATOM 1341 O O . ARG A 1 172 ? -18.501 -1.164 20.409 1.00 97.19 172 ARG A O 1
ATOM 1348 N N . ASP A 1 173 ? -19.146 -0.103 22.295 1.00 97.12 173 ASP A N 1
ATOM 1349 C CA . ASP A 1 173 ? -18.377 1.121 22.072 1.00 97.12 173 ASP A CA 1
ATOM 1350 C C . ASP A 1 173 ? -16.874 0.821 22.059 1.00 97.12 173 ASP A C 1
ATOM 1352 O O . ASP A 1 173 ? -16.180 1.186 21.115 1.00 97.12 173 ASP A O 1
ATOM 1356 N N . GLN A 1 174 ? -16.382 0.023 23.014 1.00 97.75 174 GLN A N 1
ATOM 1357 C CA . GLN A 1 174 ? -14.978 -0.408 23.036 1.00 97.75 174 GLN A CA 1
ATOM 1358 C C . GLN A 1 174 ? -14.579 -1.204 21.785 1.00 97.75 174 GLN A C 1
ATOM 1360 O O . GLN A 1 174 ? -13.476 -1.035 21.258 1.00 97.75 174 GLN A O 1
ATOM 1365 N N . ILE A 1 175 ? -15.455 -2.097 21.308 1.00 97.31 175 ILE A N 1
ATOM 1366 C CA . ILE A 1 175 ? -15.214 -2.846 20.069 1.00 97.31 175 ILE A CA 1
ATOM 1367 C C . ILE A 1 175 ? -15.180 -1.887 18.881 1.00 97.31 175 ILE A C 1
ATOM 1369 O O . ILE A 1 175 ? -14.276 -1.993 18.055 1.00 97.31 175 ILE A O 1
ATOM 1373 N N . TYR A 1 176 ? -16.132 -0.959 18.801 1.00 98.00 176 TYR A N 1
ATOM 1374 C CA . TYR A 1 176 ? -16.216 0.012 17.718 1.00 98.00 176 TYR A CA 1
ATOM 1375 C C . TYR A 1 176 ? -14.982 0.916 17.665 1.00 98.00 176 TYR A C 1
ATOM 1377 O O . TYR A 1 176 ? -14.367 1.043 16.607 1.00 98.00 176 TYR A O 1
ATOM 1385 N N . ASP A 1 177 ? -14.568 1.466 18.805 1.00 98.31 177 ASP A N 1
ATOM 1386 C CA . ASP A 1 177 ? -13.380 2.310 18.911 1.00 98.31 177 ASP A CA 1
ATOM 1387 C C . ASP A 1 177 ? -12.127 1.550 18.484 1.00 98.31 177 ASP A C 1
ATOM 1389 O O . ASP A 1 177 ? -11.350 2.035 17.663 1.00 98.31 177 ASP A O 1
ATOM 1393 N N . LYS A 1 178 ? -11.966 0.309 18.959 1.00 97.81 178 LYS A N 1
ATOM 1394 C CA . LYS A 1 178 ? -10.841 -0.536 18.557 1.00 97.81 178 LYS A CA 1
ATOM 1395 C C . LYS A 1 178 ? -10.863 -0.858 17.065 1.00 97.81 178 LYS A C 1
ATOM 1397 O O . LYS A 1 178 ? -9.817 -0.816 16.425 1.00 97.81 178 LYS A O 1
ATOM 1402 N N . CYS A 1 179 ? -12.029 -1.175 16.503 1.00 97.75 179 CYS A N 1
ATOM 1403 C CA . CYS A 1 179 ? -12.180 -1.398 15.067 1.00 97.75 179 CYS A CA 1
ATOM 1404 C C . CYS A 1 179 ? -11.781 -0.155 14.270 1.00 97.75 179 CYS A C 1
ATOM 1406 O O . CYS A 1 179 ? -11.032 -0.282 13.309 1.00 97.75 179 CYS A O 1
ATOM 1408 N N . LYS A 1 180 ? -12.207 1.032 14.706 1.00 98.25 180 LYS A N 1
ATOM 1409 C CA . LYS A 1 180 ? -11.883 2.303 14.056 1.00 98.25 180 LYS A CA 1
ATOM 1410 C C . LYS A 1 180 ? -10.393 2.643 14.138 1.00 98.25 180 LYS A C 1
ATOM 1412 O O . LYS A 1 180 ? -9.819 3.105 13.157 1.00 98.25 180 LYS A O 1
ATOM 1417 N N . THR A 1 181 ? -9.751 2.397 15.281 1.00 98.50 181 THR A N 1
ATOM 1418 C CA . THR A 1 181 ? -8.295 2.558 15.418 1.00 98.50 181 THR A CA 1
ATOM 1419 C C . THR A 1 181 ? -7.544 1.593 14.504 1.00 98.50 181 THR A C 1
ATOM 1421 O O . THR A 1 181 ? -6.647 2.020 13.786 1.00 98.50 181 THR A O 1
ATOM 1424 N N . ASN A 1 182 ? -7.939 0.318 14.478 1.00 98.12 182 ASN A N 1
ATOM 1425 C CA . ASN A 1 182 ? -7.331 -0.678 13.598 1.00 98.12 182 ASN A CA 1
ATOM 1426 C C . ASN A 1 182 ? -7.532 -0.353 12.109 1.00 98.12 182 ASN A C 1
ATOM 1428 O O . ASN A 1 182 ? -6.635 -0.597 11.310 1.00 98.12 182 ASN A O 1
ATOM 1432 N N . GLU A 1 183 ? -8.701 0.166 11.728 1.00 98.06 183 GLU A N 1
ATOM 1433 C CA . GLU A 1 183 ? -8.984 0.609 10.360 1.00 98.06 183 GLU A CA 1
ATOM 1434 C C . GLU A 1 183 ? -8.033 1.735 9.941 1.00 98.06 183 GLU A C 1
ATOM 1436 O O . GLU A 1 183 ? -7.433 1.657 8.871 1.00 98.06 183 GLU A O 1
ATOM 1441 N N . ALA A 1 184 ? -7.846 2.737 10.805 1.00 98.38 184 ALA A N 1
ATOM 1442 C CA . ALA A 1 184 ? -6.923 3.837 10.550 1.00 98.38 184 ALA A CA 1
ATOM 1443 C C . ALA A 1 184 ? -5.465 3.359 10.428 1.00 98.38 184 ALA A C 1
ATOM 1445 O O . ALA A 1 184 ? -4.786 3.728 9.475 1.00 98.38 184 ALA A O 1
ATOM 1446 N N . GLU A 1 185 ? -5.005 2.497 11.341 1.00 98.44 185 GLU A N 1
ATOM 1447 C CA . GLU A 1 185 ? -3.648 1.929 11.307 1.00 98.44 185 GLU A CA 1
ATOM 1448 C C . GLU A 1 185 ? -3.410 1.100 10.036 1.00 98.44 185 GLU A C 1
ATOM 1450 O O . GLU A 1 185 ? -2.361 1.196 9.404 1.00 98.44 185 GLU A O 1
ATOM 1455 N N . PHE A 1 186 ? -4.394 0.295 9.626 1.00 98.31 186 PHE A N 1
ATOM 1456 C CA . PHE A 1 186 ? -4.286 -0.488 8.399 1.00 98.31 186 PHE A CA 1
ATOM 1457 C C . PHE A 1 186 ? -4.226 0.406 7.158 1.00 98.31 186 PHE A C 1
ATOM 1459 O O . PHE A 1 186 ? -3.443 0.136 6.250 1.00 98.31 186 PHE A O 1
ATOM 1466 N N . HIS A 1 187 ? -5.029 1.472 7.117 1.00 98.44 187 HIS A N 1
ATOM 1467 C CA . HIS A 1 187 ? -4.995 2.435 6.020 1.00 98.44 187 HIS A CA 1
ATOM 1468 C C . HIS A 1 187 ? -3.624 3.117 5.912 1.00 98.44 187 HIS A C 1
ATOM 1470 O O . HIS A 1 187 ? -3.081 3.209 4.815 1.00 98.44 187 HIS A O 1
ATOM 1476 N N . GLU A 1 188 ? -3.036 3.524 7.039 1.00 98.50 188 GLU A N 1
ATOM 1477 C CA . GLU A 1 188 ? -1.686 4.101 7.091 1.00 98.50 188 GLU A CA 1
ATOM 1478 C C . GLU A 1 188 ? -0.632 3.116 6.564 1.00 98.50 188 GLU A C 1
ATOM 1480 O O . GLU A 1 188 ? 0.141 3.461 5.676 1.00 98.50 188 GLU A O 1
ATOM 1485 N N . GLN A 1 189 ? -0.662 1.855 7.008 1.00 98.38 189 GLN A N 1
ATOM 1486 C CA . GLN A 1 189 ? 0.270 0.829 6.519 1.00 98.38 189 GLN A CA 1
ATOM 1487 C C . GLN A 1 189 ? 0.139 0.571 5.011 1.00 98.38 189 GLN A C 1
ATOM 1489 O O . GLN A 1 189 ? 1.138 0.331 4.330 1.00 98.38 189 GLN A O 1
ATOM 1494 N N . VAL A 1 190 ? -1.087 0.591 4.481 1.00 98.12 190 VAL A N 1
ATOM 1495 C CA . VAL A 1 190 ? -1.331 0.434 3.041 1.00 98.12 190 VAL A CA 1
ATOM 1496 C C . VAL A 1 190 ? -0.794 1.635 2.267 1.00 98.12 190 VAL A C 1
ATOM 1498 O O . VAL A 1 190 ? -0.163 1.447 1.226 1.00 98.12 190 VAL A O 1
ATOM 1501 N N . ASP A 1 191 ? -1.010 2.852 2.760 1.00 98.50 191 ASP A N 1
ATOM 1502 C CA . ASP A 1 191 ? -0.510 4.073 2.125 1.00 98.50 191 ASP A CA 1
ATOM 1503 C C . ASP A 1 191 ? 1.023 4.149 2.140 1.00 98.50 191 ASP A C 1
ATOM 1505 O O . ASP A 1 191 ? 1.634 4.500 1.121 1.00 98.50 191 ASP A O 1
ATOM 1509 N N . ASP A 1 192 ? 1.646 3.757 3.251 1.00 98.44 192 ASP A N 1
ATOM 1510 C CA . ASP A 1 192 ? 3.099 3.655 3.390 1.00 98.44 192 ASP A CA 1
ATOM 1511 C C . ASP A 1 192 ? 3.667 2.624 2.414 1.00 98.44 192 ASP A C 1
ATOM 1513 O O . ASP A 1 192 ? 4.555 2.943 1.619 1.00 98.44 192 ASP A O 1
ATOM 1517 N N . GLY A 1 193 ? 3.098 1.414 2.392 1.00 98.25 193 GLY A N 1
ATOM 1518 C CA . GLY A 1 193 ? 3.512 0.360 1.465 1.00 98.25 193 GLY A CA 1
ATOM 1519 C C . GLY A 1 193 ? 3.335 0.764 -0.003 1.00 98.25 193 GLY A C 1
ATOM 1520 O O . GLY A 1 193 ? 4.218 0.532 -0.829 1.00 98.25 193 GLY A O 1
ATOM 1521 N N . ASN A 1 194 ? 2.232 1.437 -0.341 1.00 98.31 194 ASN A N 1
ATOM 1522 C CA . ASN A 1 194 ? 2.006 1.976 -1.683 1.00 98.31 194 ASN A CA 1
ATOM 1523 C C . ASN A 1 194 ? 3.044 3.038 -2.064 1.00 98.31 194 ASN A C 1
ATOM 1525 O O . ASN A 1 194 ? 3.467 3.109 -3.223 1.00 98.31 194 ASN A O 1
ATOM 1529 N N . SER A 1 195 ? 3.438 3.877 -1.109 1.00 98.56 195 SER A N 1
ATOM 1530 C CA . SER A 1 195 ? 4.447 4.914 -1.321 1.00 98.56 195 SER A CA 1
ATOM 1531 C C . SER A 1 195 ? 5.837 4.306 -1.505 1.00 98.56 195 SER A C 1
ATOM 1533 O O . SER A 1 195 ? 6.545 4.707 -2.426 1.00 98.56 195 SER A O 1
ATOM 1535 N N . GLU A 1 196 ? 6.198 3.296 -0.710 1.00 98.62 196 GLU A N 1
ATOM 1536 C CA . GLU A 1 196 ? 7.455 2.552 -0.846 1.00 98.62 196 GLU A CA 1
ATOM 1537 C C . GLU A 1 196 ? 7.559 1.882 -2.222 1.00 98.62 196 GLU A C 1
ATOM 1539 O O . GLU A 1 196 ? 8.516 2.128 -2.955 1.00 98.62 196 GLU A O 1
ATOM 1544 N N . VAL A 1 197 ? 6.526 1.138 -2.636 1.00 98.56 197 VAL A N 1
ATOM 1545 C CA . VAL A 1 197 ? 6.487 0.485 -3.957 1.00 98.56 197 VAL A CA 1
ATOM 1546 C C . VAL A 1 197 ? 6.637 1.503 -5.087 1.00 98.56 197 VAL A C 1
ATOM 1548 O O . VAL A 1 197 ? 7.381 1.262 -6.038 1.00 98.56 197 VAL A O 1
ATOM 1551 N N . ARG A 1 198 ? 5.952 2.651 -4.998 1.00 98.62 198 ARG A N 1
ATOM 1552 C CA . ARG A 1 198 ? 6.040 3.709 -6.013 1.00 98.62 198 ARG A CA 1
ATOM 1553 C C . ARG A 1 198 ? 7.434 4.326 -6.074 1.00 98.62 198 ARG A C 1
ATOM 1555 O O . ARG A 1 198 ? 7.943 4.532 -7.171 1.00 98.62 198 ARG A O 1
ATOM 1562 N N . ASN A 1 199 ? 8.041 4.605 -4.924 1.00 98.50 199 ASN A N 1
ATOM 1563 C CA . ASN A 1 199 ? 9.383 5.178 -4.854 1.00 98.50 199 ASN A CA 1
ATOM 1564 C C . ASN A 1 199 ? 10.412 4.215 -5.445 1.00 98.50 199 ASN A C 1
ATOM 1566 O O . ASN A 1 199 ? 11.150 4.601 -6.344 1.00 98.50 199 ASN A O 1
ATOM 1570 N N . THR A 1 200 ? 10.380 2.945 -5.038 1.00 98.56 200 THR A N 1
ATOM 1571 C CA . THR A 1 200 ? 11.262 1.917 -5.596 1.00 98.56 200 THR A CA 1
ATOM 1572 C C . THR A 1 200 ? 11.058 1.749 -7.102 1.00 98.56 200 THR A C 1
ATOM 1574 O O . THR A 1 200 ? 12.025 1.644 -7.849 1.00 98.56 200 THR A O 1
ATOM 1577 N N . ALA A 1 201 ? 9.812 1.756 -7.589 1.00 98.62 201 ALA A N 1
ATOM 1578 C CA . ALA A 1 201 ? 9.545 1.682 -9.025 1.00 98.62 201 ALA A CA 1
ATOM 1579 C C . ALA A 1 201 ? 10.122 2.884 -9.792 1.00 98.62 201 ALA A C 1
ATOM 1581 O O . ALA A 1 201 ? 10.671 2.696 -10.876 1.00 98.62 201 ALA A O 1
ATOM 1582 N N . ASN A 1 202 ? 10.027 4.093 -9.233 1.00 98.56 202 ASN A N 1
ATOM 1583 C CA . ASN A 1 202 ? 10.627 5.289 -9.824 1.00 98.56 202 ASN A CA 1
ATOM 1584 C C . ASN A 1 202 ? 12.157 5.193 -9.857 1.00 98.56 202 ASN A C 1
ATOM 1586 O O . ASN A 1 202 ? 12.737 5.427 -10.908 1.00 98.56 202 ASN A O 1
ATOM 1590 N N . GLU A 1 203 ? 12.792 4.751 -8.768 1.00 98.69 203 GLU A N 1
ATOM 1591 C CA . GLU A 1 203 ? 14.247 4.538 -8.719 1.00 98.69 203 GLU A CA 1
ATOM 1592 C C . GLU A 1 203 ? 14.719 3.556 -9.804 1.00 98.69 203 GLU A C 1
ATOM 1594 O O . GLU A 1 203 ? 15.696 3.824 -10.502 1.00 98.69 203 GLU A O 1
ATOM 1599 N N . TYR A 1 204 ? 13.995 2.448 -10.010 1.00 98.50 204 TYR A N 1
ATOM 1600 C CA . TYR A 1 204 ? 14.300 1.508 -11.094 1.00 98.50 204 TYR A CA 1
ATOM 1601 C C . TYR A 1 204 ? 14.129 2.127 -12.485 1.00 98.50 204 TYR A C 1
ATOM 1603 O O . TYR A 1 204 ? 14.919 1.838 -13.384 1.00 98.50 204 TYR A O 1
ATOM 1611 N N . MET A 1 205 ? 13.089 2.941 -12.694 1.00 98.44 205 MET A N 1
ATOM 1612 C CA . MET A 1 205 ? 12.886 3.624 -13.975 1.00 98.44 205 MET A CA 1
ATOM 1613 C C . MET A 1 205 ? 14.007 4.627 -14.253 1.00 98.44 205 MET A C 1
ATOM 1615 O O . MET A 1 205 ? 14.537 4.624 -15.364 1.00 98.44 205 MET A O 1
ATOM 1619 N N . ASP A 1 206 ? 14.408 5.402 -13.245 1.00 98.62 206 ASP A N 1
ATOM 1620 C CA . ASP A 1 206 ? 15.508 6.362 -13.340 1.00 98.62 206 ASP A CA 1
ATOM 1621 C C . ASP A 1 206 ? 16.831 5.645 -13.661 1.00 98.62 206 ASP A C 1
ATOM 1623 O O . ASP A 1 206 ? 17.549 6.046 -14.577 1.00 98.62 206 ASP A O 1
ATOM 1627 N N . GLU A 1 207 ? 17.131 4.521 -12.997 1.00 98.62 207 GLU A N 1
ATOM 1628 C CA . GLU A 1 207 ? 18.347 3.744 -13.275 1.00 98.62 207 GLU A CA 1
ATOM 1629 C C . GLU A 1 207 ? 18.377 3.204 -14.716 1.00 98.62 207 GLU A C 1
ATOM 1631 O O . GLU A 1 207 ? 19.419 3.234 -15.384 1.00 98.62 207 GLU A O 1
ATOM 1636 N N . ILE A 1 208 ? 17.238 2.721 -15.221 1.00 98.50 208 ILE A N 1
ATOM 1637 C CA . ILE A 1 208 ? 17.116 2.244 -16.605 1.00 98.50 208 ILE A CA 1
ATOM 1638 C C . ILE A 1 208 ? 17.293 3.401 -17.591 1.00 98.50 208 ILE A C 1
ATOM 1640 O O . ILE A 1 208 ? 17.985 3.237 -18.602 1.00 98.50 208 ILE A O 1
ATOM 1644 N N . GLU A 1 209 ? 16.693 4.560 -17.317 1.00 98.62 209 GLU A N 1
ATOM 1645 C CA . GLU A 1 209 ? 16.842 5.750 -18.153 1.00 98.62 209 GLU A CA 1
ATOM 1646 C C . GLU A 1 209 ? 18.305 6.200 -18.208 1.00 98.62 209 GLU A C 1
ATOM 1648 O O . GLU A 1 209 ? 18.851 6.396 -19.298 1.00 98.62 209 GLU A O 1
ATOM 1653 N N . GLU A 1 210 ? 18.979 6.271 -17.061 1.00 98.69 210 GLU A N 1
ATOM 1654 C CA . GLU A 1 210 ? 20.399 6.598 -17.004 1.00 98.69 210 GLU A CA 1
ATOM 1655 C C . GLU A 1 210 ? 21.257 5.596 -17.789 1.00 98.69 210 GLU A C 1
ATOM 1657 O O . GLU A 1 210 ? 22.168 5.994 -18.519 1.00 98.69 210 GLU A O 1
ATOM 1662 N N . GLN A 1 211 ? 20.990 4.290 -17.666 1.00 98.62 211 GLN A N 1
ATOM 1663 C CA . GLN A 1 211 ? 21.704 3.271 -18.443 1.00 98.62 211 GLN A CA 1
ATOM 1664 C C . GLN A 1 211 ? 21.487 3.460 -19.947 1.00 98.62 211 GLN A C 1
ATOM 1666 O O . GLN A 1 211 ? 22.451 3.415 -20.714 1.00 98.62 211 GLN A O 1
ATOM 1671 N N . ALA A 1 212 ? 20.248 3.711 -20.374 1.00 98.50 212 ALA A N 1
ATOM 1672 C CA . ALA A 1 212 ? 19.924 3.942 -21.777 1.00 98.50 212 ALA A CA 1
ATOM 1673 C C . ALA A 1 212 ? 20.644 5.182 -22.332 1.00 98.50 212 ALA A C 1
ATOM 1675 O O . ALA A 1 212 ? 21.212 5.125 -23.425 1.00 98.50 212 ALA A O 1
ATOM 1676 N N . GLN A 1 213 ? 20.677 6.275 -21.566 1.00 98.69 213 GLN A N 1
ATOM 1677 C CA . GLN A 1 213 ? 21.400 7.494 -21.934 1.00 98.69 213 GLN A CA 1
ATOM 1678 C C . GLN A 1 213 ? 22.913 7.251 -22.026 1.00 98.69 213 GLN A C 1
ATOM 1680 O O . GLN A 1 213 ? 23.539 7.667 -23.003 1.00 98.69 213 GLN A O 1
ATOM 1685 N N . ARG A 1 214 ? 23.500 6.520 -21.067 1.00 98.62 214 ARG A N 1
ATOM 1686 C CA . ARG A 1 214 ? 24.925 6.146 -21.104 1.00 98.62 214 ARG A CA 1
ATOM 1687 C C . ARG A 1 214 ? 25.272 5.345 -22.358 1.00 98.62 214 ARG A C 1
ATOM 1689 O O . ARG A 1 214 ? 26.220 5.700 -23.052 1.00 98.62 214 ARG A O 1
ATOM 1696 N N . TYR A 1 215 ? 24.488 4.317 -22.685 1.00 98.38 215 TYR A N 1
ATOM 1697 C CA . TYR A 1 215 ? 24.728 3.513 -23.887 1.00 98.38 215 TYR A CA 1
ATOM 1698 C C . TYR A 1 215 ? 24.576 4.317 -25.175 1.00 98.38 215 TYR A C 1
ATOM 1700 O O . TYR A 1 215 ? 25.347 4.127 -26.113 1.00 98.38 215 TYR A O 1
ATOM 1708 N N . MET A 1 216 ? 23.600 5.224 -25.231 1.00 98.44 216 MET A N 1
ATOM 1709 C CA . MET A 1 216 ? 23.425 6.105 -26.382 1.00 98.44 216 MET A CA 1
ATOM 1710 C C . MET A 1 216 ? 24.664 6.975 -26.602 1.00 98.44 216 MET A C 1
ATOM 1712 O O . MET A 1 216 ? 25.157 7.055 -27.726 1.00 98.44 216 MET A O 1
ATOM 1716 N N . HIS A 1 217 ? 25.196 7.560 -25.526 1.00 98.56 217 HIS A N 1
ATOM 1717 C CA . HIS A 1 217 ? 26.400 8.377 -25.596 1.00 98.56 217 HIS A CA 1
ATOM 1718 C C . HIS A 1 217 ? 27.627 7.557 -26.016 1.00 98.56 217 HIS A C 1
ATOM 1720 O O . HIS A 1 217 ? 28.362 7.985 -26.902 1.00 98.56 217 HIS A O 1
ATOM 1726 N N . GLU A 1 218 ? 27.814 6.357 -25.459 1.00 98.56 218 GLU A N 1
ATOM 1727 C CA . GLU A 1 218 ? 28.928 5.473 -25.823 1.00 98.56 218 GLU A CA 1
ATOM 1728 C C . GLU A 1 218 ? 28.877 5.065 -27.306 1.00 98.56 218 GLU A C 1
ATOM 1730 O O . GLU A 1 218 ? 29.892 5.091 -28.005 1.00 98.56 218 GLU A O 1
ATOM 1735 N N . ILE A 1 219 ? 27.690 4.725 -27.817 1.00 98.38 219 ILE A N 1
ATOM 1736 C CA . ILE A 1 219 ? 27.498 4.398 -29.236 1.00 98.38 219 ILE A CA 1
ATOM 1737 C C . ILE A 1 219 ? 27.808 5.614 -30.116 1.00 98.38 219 ILE A C 1
ATOM 1739 O O . ILE A 1 219 ? 28.437 5.460 -31.165 1.00 98.38 219 ILE A O 1
ATOM 1743 N N . GLU A 1 220 ? 27.387 6.812 -29.708 1.00 98.44 220 GLU A N 1
ATOM 1744 C CA . GLU A 1 220 ? 27.679 8.046 -30.437 1.00 98.44 220 GLU A CA 1
ATOM 1745 C C . GLU A 1 220 ? 29.187 8.329 -30.487 1.00 98.44 220 GLU A C 1
ATOM 1747 O O . GLU A 1 220 ? 29.722 8.591 -31.566 1.00 98.44 220 GLU A O 1
ATOM 1752 N N . GLU A 1 221 ? 29.890 8.206 -29.360 1.00 98.56 221 GLU A N 1
ATOM 1753 C CA . GLU A 1 221 ? 31.346 8.371 -29.299 1.00 98.56 221 GLU A CA 1
ATOM 1754 C C . GLU A 1 221 ? 32.067 7.361 -30.199 1.00 98.56 221 GLU A C 1
ATOM 1756 O O . GLU A 1 221 ? 32.941 7.735 -30.988 1.00 98.56 221 GLU A O 1
ATOM 1761 N N . GLN A 1 222 ? 31.666 6.086 -30.148 1.00 98.44 222 GLN A N 1
ATOM 1762 C CA . GLN A 1 222 ? 32.224 5.053 -31.022 1.00 98.44 222 GLN A CA 1
ATOM 1763 C C . GLN A 1 222 ? 31.965 5.371 -32.500 1.00 98.44 222 GLN A C 1
ATOM 1765 O O . GLN A 1 222 ? 32.877 5.266 -33.322 1.00 98.44 222 GLN A O 1
ATOM 1770 N N . ALA A 1 223 ? 30.751 5.797 -32.856 1.00 98.38 223 ALA A N 1
ATOM 1771 C CA . ALA A 1 223 ? 30.403 6.160 -34.228 1.00 98.38 223 ALA A CA 1
ATOM 1772 C C . ALA A 1 223 ? 31.232 7.351 -34.737 1.00 98.38 223 ALA A C 1
ATOM 1774 O O . ALA A 1 223 ? 31.734 7.317 -35.864 1.00 98.38 223 ALA A O 1
ATOM 1775 N N . GLN A 1 224 ? 31.425 8.379 -33.905 1.00 98.50 224 GLN A N 1
ATOM 1776 C CA . GLN A 1 224 ? 32.277 9.526 -34.226 1.00 98.50 224 GLN A CA 1
ATOM 1777 C C . GLN A 1 224 ? 33.737 9.105 -34.433 1.00 98.50 224 GLN A C 1
ATOM 1779 O O . GLN A 1 224 ? 34.368 9.533 -35.405 1.00 98.50 224 GLN A O 1
ATOM 1784 N N . GLN A 1 225 ? 34.258 8.220 -33.580 1.00 98.50 225 GLN A N 1
ATOM 1785 C CA . GLN A 1 225 ? 35.614 7.694 -33.724 1.00 98.50 225 GLN A CA 1
ATOM 1786 C C . GLN A 1 225 ? 35.778 6.896 -35.027 1.00 98.50 225 GLN A C 1
ATOM 1788 O O . GLN A 1 225 ? 36.735 7.128 -35.765 1.00 98.50 225 GLN A O 1
ATOM 1793 N N . TYR A 1 226 ? 34.823 6.023 -35.368 1.00 98.19 226 TYR A N 1
ATOM 1794 C CA . TYR A 1 226 ? 34.851 5.283 -36.634 1.00 98.19 226 TYR A CA 1
ATOM 1795 C C . TYR A 1 226 ? 34.821 6.205 -37.855 1.00 98.19 226 TYR A C 1
ATOM 1797 O O . TYR A 1 226 ? 35.559 5.973 -38.814 1.00 98.19 226 TYR A O 1
ATOM 1805 N N . MET A 1 227 ? 33.992 7.254 -37.837 1.00 98.19 227 MET A N 1
ATOM 1806 C CA . MET A 1 227 ? 33.945 8.225 -38.934 1.00 98.19 227 MET A CA 1
ATOM 1807 C C . MET A 1 227 ? 35.293 8.919 -39.129 1.00 98.19 227 MET A C 1
ATOM 1809 O O . MET A 1 227 ? 35.775 9.007 -40.259 1.00 98.19 227 MET A O 1
ATOM 1813 N N . LYS A 1 228 ? 35.929 9.342 -38.033 1.00 98.31 228 LYS A N 1
ATOM 1814 C CA . LYS A 1 228 ? 37.252 9.969 -38.066 1.00 98.31 228 LYS A CA 1
ATOM 1815 C C . LYS A 1 228 ? 38.323 9.022 -38.611 1.00 98.31 228 LYS A C 1
ATOM 1817 O O . LYS A 1 228 ? 39.104 9.412 -39.475 1.00 98.31 228 LYS A O 1
ATOM 1822 N N . ASP A 1 229 ? 38.327 7.765 -38.171 1.00 98.44 229 ASP A N 1
ATOM 1823 C CA . ASP A 1 229 ? 39.292 6.766 -38.644 1.00 98.44 229 ASP A CA 1
ATOM 1824 C C . ASP A 1 229 ? 39.142 6.492 -40.151 1.00 98.44 229 ASP A C 1
ATOM 1826 O O . ASP A 1 229 ? 40.139 6.335 -40.864 1.00 98.44 229 ASP A O 1
ATOM 1830 N N . ILE A 1 230 ? 37.903 6.451 -40.656 1.00 98.00 230 ILE A N 1
ATOM 1831 C CA . ILE A 1 230 ? 37.615 6.301 -42.090 1.00 98.00 230 ILE A CA 1
ATOM 1832 C C . ILE A 1 230 ? 38.116 7.521 -42.872 1.00 98.00 230 ILE A C 1
ATOM 1834 O O . ILE A 1 230 ? 38.733 7.355 -43.928 1.00 98.00 230 ILE A O 1
ATOM 1838 N N . GLU A 1 231 ? 37.882 8.733 -42.366 1.00 98.12 231 GLU A N 1
ATOM 1839 C CA . GLU A 1 231 ? 38.352 9.976 -42.986 1.00 98.12 231 GLU A CA 1
ATOM 1840 C C . GLU A 1 231 ? 39.886 10.011 -43.074 1.00 98.12 231 GLU A C 1
ATOM 1842 O O . GLU A 1 231 ? 40.448 10.201 -44.160 1.00 98.12 231 GLU A O 1
ATOM 1847 N N . ASP A 1 232 ? 40.572 9.711 -41.969 1.00 98.12 232 ASP A N 1
ATOM 1848 C CA . ASP A 1 232 ? 42.034 9.657 -41.897 1.00 98.12 232 ASP A CA 1
ATOM 1849 C C . ASP A 1 232 ? 42.615 8.610 -42.867 1.00 98.12 232 ASP A C 1
ATOM 1851 O O . ASP A 1 232 ? 43.607 8.860 -43.572 1.00 98.12 232 ASP A O 1
ATOM 1855 N N . GLN A 1 233 ? 41.985 7.432 -42.962 1.00 97.69 233 GLN A N 1
ATOM 1856 C CA . GLN A 1 233 ? 42.358 6.412 -43.947 1.00 97.69 233 GLN A CA 1
ATOM 1857 C C . GLN A 1 233 ? 42.139 6.891 -45.387 1.00 97.69 233 GLN A C 1
ATOM 1859 O O . GLN A 1 233 ? 43.001 6.651 -46.242 1.00 97.69 233 GLN A O 1
ATOM 1864 N N . GLY A 1 234 ? 41.034 7.590 -45.652 1.00 97.25 234 GLY A N 1
ATOM 1865 C CA . GLY A 1 234 ? 40.722 8.191 -46.948 1.00 97.25 234 GLY A CA 1
ATOM 1866 C C . GLY A 1 234 ? 41.799 9.179 -47.399 1.00 97.25 234 GLY A C 1
ATOM 1867 O O . GLY A 1 234 ? 42.352 9.032 -48.495 1.00 97.25 234 GLY A O 1
ATOM 1868 N N . ILE A 1 235 ? 42.188 10.111 -46.524 1.00 97.19 235 ILE A N 1
ATOM 1869 C CA . ILE A 1 235 ? 43.256 11.094 -46.781 1.00 97.19 235 ILE A CA 1
ATOM 1870 C C . ILE A 1 235 ? 44.586 10.384 -47.069 1.00 97.19 235 ILE A C 1
ATOM 1872 O O . ILE A 1 235 ? 45.292 10.701 -48.036 1.00 97.19 235 ILE A O 1
ATOM 1876 N N . LYS A 1 236 ? 44.942 9.376 -46.261 1.00 96.94 236 LYS A N 1
ATOM 1877 C CA . LYS A 1 236 ? 46.175 8.595 -46.445 1.00 96.94 236 LYS A CA 1
ATOM 1878 C C . LYS A 1 236 ? 46.190 7.858 -47.787 1.00 96.94 236 LYS A C 1
ATOM 1880 O O . LYS A 1 236 ? 47.228 7.821 -48.462 1.00 96.94 236 LYS A O 1
ATOM 1885 N N . PHE A 1 237 ? 45.060 7.275 -48.182 1.00 96.88 237 PHE A N 1
ATOM 1886 C CA . PHE A 1 237 ? 44.914 6.599 -49.468 1.00 96.88 237 PHE A CA 1
ATOM 1887 C C . PHE A 1 237 ? 45.056 7.582 -50.634 1.00 96.88 237 PHE A C 1
ATOM 1889 O O . PHE A 1 237 ? 45.833 7.319 -51.557 1.00 96.88 237 PHE A O 1
ATOM 1896 N N . GLU A 1 238 ? 44.399 8.743 -50.563 1.00 96.75 238 GLU A N 1
ATOM 1897 C CA . GLU A 1 238 ? 44.482 9.794 -51.580 1.00 96.75 238 GLU A CA 1
ATOM 1898 C C . GLU A 1 238 ? 45.927 10.287 -51.766 1.00 96.75 238 GLU A C 1
ATOM 1900 O O . GLU A 1 238 ? 46.428 10.366 -52.892 1.00 96.75 238 GLU A O 1
ATOM 1905 N N . MET A 1 239 ? 46.646 10.542 -50.669 1.00 95.81 239 MET A N 1
ATOM 1906 C CA . MET A 1 239 ? 48.059 10.944 -50.693 1.00 95.81 239 MET A CA 1
ATOM 1907 C C . MET A 1 239 ? 48.955 9.874 -51.335 1.00 95.81 239 MET A C 1
ATOM 1909 O O . MET A 1 239 ? 49.832 10.186 -52.151 1.00 95.81 239 MET A O 1
ATOM 1913 N N . SER A 1 240 ? 48.724 8.596 -51.016 1.00 96.62 240 SER A N 1
ATOM 1914 C CA . SER A 1 240 ? 49.440 7.466 -51.622 1.00 96.62 240 SER A CA 1
ATOM 1915 C C . SER A 1 240 ? 49.161 7.348 -53.125 1.00 96.62 240 SER A C 1
ATOM 1917 O O . SER A 1 240 ? 50.092 7.181 -53.921 1.00 96.62 240 SER A O 1
ATOM 1919 N N . ALA A 1 241 ? 47.899 7.503 -53.534 1.00 96.44 241 ALA A N 1
ATOM 1920 C CA . ALA A 1 241 ? 47.487 7.492 -54.933 1.00 96.44 241 ALA A CA 1
ATOM 1921 C C . ALA A 1 241 ? 48.117 8.657 -55.712 1.00 96.44 241 ALA A C 1
ATOM 1923 O O . ALA A 1 241 ? 48.763 8.415 -56.733 1.00 96.44 241 ALA A O 1
ATOM 1924 N N . LYS A 1 242 ? 48.047 9.892 -55.191 1.00 95.88 242 LYS A N 1
ATOM 1925 C CA . LYS A 1 242 ? 48.711 11.075 -55.773 1.00 95.88 242 LYS A CA 1
ATOM 1926 C C . LYS A 1 242 ? 50.204 10.825 -55.984 1.00 95.88 242 LYS A C 1
ATOM 1928 O O . LYS A 1 242 ? 50.714 11.058 -57.077 1.00 95.88 242 LYS A O 1
ATOM 1933 N N . LYS A 1 243 ? 50.897 10.270 -54.982 1.00 95.81 243 LYS A N 1
ATOM 1934 C CA . LYS A 1 243 ? 52.325 9.918 -55.075 1.00 95.81 243 LYS A CA 1
ATOM 1935 C C . LYS A 1 243 ? 52.613 8.855 -56.141 1.00 95.81 243 LYS A C 1
ATOM 1937 O O . LYS A 1 243 ? 53.648 8.916 -56.802 1.00 95.81 243 LYS A O 1
ATOM 1942 N N . LYS A 1 244 ? 51.740 7.858 -56.312 1.00 94.94 244 LYS A N 1
ATOM 1943 C CA . LYS A 1 244 ? 51.883 6.850 -57.377 1.00 94.94 244 LYS A CA 1
ATOM 1944 C C . LYS A 1 244 ? 51.647 7.458 -58.761 1.00 94.94 244 LYS A C 1
ATOM 1946 O O . LYS A 1 244 ? 52.432 7.194 -59.666 1.00 94.94 244 LYS A O 1
ATOM 1951 N N . VAL A 1 245 ? 50.630 8.308 -58.911 1.00 95.38 245 VAL A N 1
ATOM 1952 C CA . VAL A 1 245 ? 50.318 9.005 -60.171 1.00 95.38 245 VAL A CA 1
ATOM 1953 C C . VAL A 1 245 ? 51.457 9.937 -60.587 1.00 95.38 245 VAL A C 1
ATOM 1955 O O . VAL A 1 245 ? 51.854 9.927 -61.750 1.00 95.38 245 VAL A O 1
ATOM 1958 N N . THR A 1 246 ? 52.040 10.703 -59.660 1.00 95.12 246 THR A N 1
ATOM 1959 C CA . THR A 1 246 ? 53.180 11.581 -59.977 1.00 95.12 246 THR A CA 1
ATOM 1960 C C . THR A 1 246 ? 54.415 10.791 -60.404 1.00 95.12 246 THR A C 1
ATOM 1962 O O . THR A 1 246 ? 55.041 11.151 -61.399 1.00 95.12 246 THR A O 1
ATOM 1965 N N . LYS A 1 247 ? 54.728 9.676 -59.726 1.00 93.69 247 LYS A N 1
ATOM 1966 C CA . LYS A 1 247 ? 55.800 8.753 -60.142 1.00 93.69 247 LYS A CA 1
ATOM 1967 C C . LYS A 1 247 ? 55.557 8.172 -61.534 1.00 93.69 247 LYS A C 1
ATOM 1969 O O . LYS A 1 247 ? 56.476 8.138 -62.347 1.00 93.69 247 LYS A O 1
ATOM 1974 N N . LEU A 1 248 ? 54.328 7.741 -61.817 1.00 93.12 248 LEU A N 1
ATOM 1975 C CA . LEU A 1 248 ? 53.950 7.215 -63.126 1.00 93.12 248 LEU A CA 1
ATOM 1976 C C . LEU A 1 248 ? 54.131 8.281 -64.217 1.00 93.12 248 LEU A C 1
ATOM 1978 O O . LEU A 1 248 ? 54.768 8.015 -65.232 1.00 93.12 248 LEU A O 1
ATOM 1982 N N . LYS A 1 249 ? 53.646 9.507 -63.978 1.00 93.00 249 LYS A N 1
ATOM 1983 C CA . LYS A 1 249 ? 53.820 10.651 -64.887 1.00 93.00 249 LYS A CA 1
ATOM 1984 C C . LYS A 1 249 ? 55.299 10.946 -65.151 1.00 93.00 249 LYS A C 1
ATOM 1986 O O . LYS A 1 249 ? 55.685 11.164 -66.295 1.00 93.00 249 LYS A O 1
ATOM 1991 N N . GLN A 1 250 ? 56.129 10.918 -64.108 1.00 90.12 250 GLN A N 1
ATOM 1992 C CA . GLN A 1 250 ? 57.573 11.099 -64.233 1.00 90.12 250 GLN A CA 1
ATOM 1993 C C . GLN A 1 250 ? 58.210 10.000 -65.102 1.00 90.12 250 GLN A C 1
ATOM 1995 O O . GLN A 1 250 ? 58.998 10.316 -65.990 1.00 90.12 250 GLN A O 1
ATOM 2000 N N . TRP A 1 251 ? 57.840 8.732 -64.899 1.00 90.50 251 TRP A N 1
ATOM 2001 C CA . TRP A 1 251 ? 58.342 7.609 -65.697 1.00 90.50 251 TRP A CA 1
ATOM 2002 C C . TRP A 1 251 ? 57.950 7.708 -67.180 1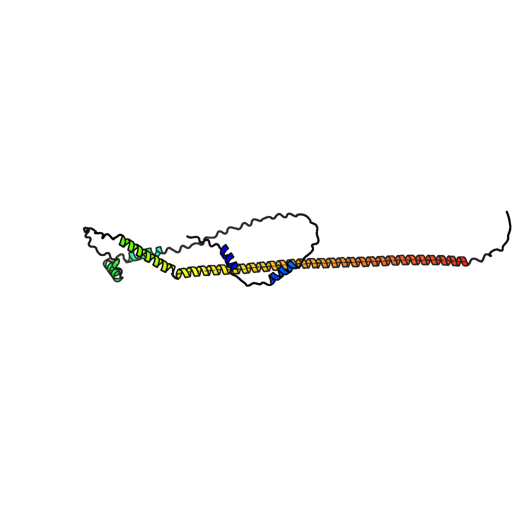.00 90.50 251 TRP A C 1
ATOM 2004 O O . TRP A 1 251 ? 58.807 7.527 -68.046 1.00 90.50 251 TRP A O 1
ATOM 2014 N N . PHE A 1 252 ? 56.700 8.079 -67.481 1.00 85.88 252 PHE A N 1
ATOM 2015 C CA . PHE A 1 252 ? 56.259 8.322 -68.860 1.00 85.88 252 PHE A CA 1
ATOM 2016 C C . PHE A 1 252 ? 57.056 9.441 -69.535 1.00 85.88 252 PHE A C 1
ATOM 2018 O O . PHE A 1 252 ? 57.518 9.249 -70.656 1.00 85.88 252 PHE A O 1
ATOM 2025 N N . ASN A 1 253 ? 57.281 10.565 -68.845 1.00 85.88 253 ASN A N 1
ATOM 2026 C CA . ASN A 1 253 ? 58.056 11.682 -69.392 1.00 85.88 253 ASN A CA 1
ATOM 2027 C C . ASN A 1 253 ? 59.502 11.277 -69.744 1.00 85.88 253 ASN A C 1
ATOM 2029 O O . ASN A 1 253 ? 60.004 11.641 -70.807 1.00 85.88 253 ASN A O 1
ATOM 2033 N N . PHE A 1 254 ? 60.166 10.489 -68.887 1.00 78.06 254 PHE A N 1
ATOM 2034 C CA . PHE A 1 254 ? 61.504 9.959 -69.184 1.00 78.06 254 PHE A CA 1
ATOM 2035 C C . PHE A 1 254 ? 61.501 9.014 -70.394 1.00 78.06 254 PHE A C 1
ATOM 2037 O O . PHE A 1 254 ? 62.406 9.078 -71.223 1.00 78.06 254 PHE A O 1
ATOM 2044 N N . SER A 1 255 ? 60.474 8.171 -70.527 1.00 73.44 255 SER A N 1
ATOM 2045 C CA . SER A 1 255 ? 60.346 7.257 -71.667 1.00 73.44 255 SER A CA 1
ATOM 2046 C C . SER A 1 255 ? 60.037 7.977 -72.984 1.00 73.44 255 SER A C 1
ATOM 2048 O O . SER A 1 255 ? 60.475 7.527 -74.039 1.00 73.44 255 SER A O 1
ATOM 2050 N N . THR A 1 256 ? 59.291 9.085 -72.963 1.00 69.00 256 THR A N 1
ATOM 2051 C CA . THR A 1 256 ? 59.043 9.893 -74.169 1.00 69.00 256 THR A CA 1
ATOM 2052 C C . THR A 1 256 ? 60.276 10.680 -74.599 1.00 69.00 256 THR A C 1
ATOM 2054 O O . THR A 1 256 ? 60.502 10.829 -75.798 1.00 69.00 256 THR A O 1
ATOM 2057 N N . GLN A 1 257 ? 61.094 11.137 -73.642 1.00 63.31 257 GLN A N 1
ATOM 2058 C CA . GLN A 1 257 ? 62.368 11.797 -73.932 1.00 63.31 257 GLN A CA 1
ATOM 2059 C C . GLN A 1 257 ? 63.347 10.817 -74.594 1.00 63.31 257 GLN A C 1
ATOM 2061 O O . GLN A 1 257 ? 63.906 11.135 -75.640 1.00 63.31 257 GLN A O 1
ATOM 2066 N N . SER A 1 258 ? 63.472 9.590 -74.068 1.00 60.09 258 SER A N 1
ATOM 2067 C CA . SER A 1 258 ? 64.331 8.571 -74.685 1.00 60.09 258 SER A CA 1
ATOM 2068 C C . SER A 1 258 ? 63.847 8.152 -76.079 1.00 60.09 258 SER A C 1
ATOM 2070 O O . SER A 1 258 ? 64.669 7.933 -76.966 1.00 60.09 258 SER A O 1
ATOM 2072 N N . LEU A 1 259 ? 62.530 8.096 -76.320 1.00 58.47 259 LEU A N 1
ATOM 2073 C CA . LEU A 1 259 ? 61.959 7.796 -77.640 1.00 58.47 259 LEU A CA 1
ATOM 2074 C C . LEU A 1 259 ? 62.226 8.912 -78.672 1.00 58.47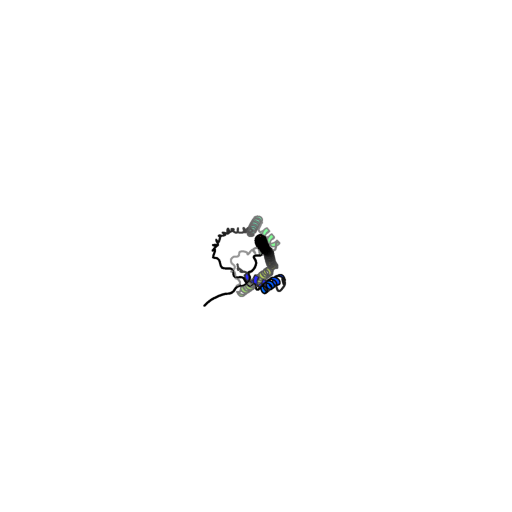 259 LEU A C 1
ATOM 2076 O O . LEU A 1 259 ? 62.482 8.616 -79.839 1.00 58.47 259 LEU A O 1
ATOM 2080 N N . LEU A 1 260 ? 62.170 10.185 -78.261 1.00 57.50 260 LEU A N 1
ATOM 2081 C CA . LEU A 1 260 ? 62.464 11.337 -79.126 1.00 57.50 260 LEU A CA 1
ATOM 2082 C C . LEU A 1 260 ? 63.962 11.463 -79.433 1.00 57.50 260 LEU A C 1
ATOM 2084 O O . LEU A 1 260 ? 64.313 11.687 -80.591 1.00 57.50 260 LEU A O 1
ATOM 2088 N N . ASP A 1 261 ? 64.832 11.219 -78.450 1.00 51.31 261 ASP A N 1
ATOM 2089 C CA . ASP A 1 261 ? 66.290 11.188 -78.647 1.00 51.31 261 ASP A CA 1
ATOM 2090 C C . ASP A 1 261 ? 66.738 9.989 -79.511 1.00 51.31 261 ASP A C 1
ATOM 2092 O O . ASP A 1 261 ? 67.744 10.057 -80.214 1.00 51.31 261 ASP A O 1
ATOM 2096 N N . SER A 1 262 ? 65.951 8.905 -79.550 1.00 53.28 262 SER A N 1
ATOM 2097 C CA . SER A 1 262 ? 66.192 7.753 -80.440 1.00 53.28 262 SER A CA 1
ATOM 2098 C C . SER A 1 262 ? 65.831 8.022 -81.907 1.00 53.28 262 SER A C 1
ATOM 2100 O O . SER A 1 262 ? 66.242 7.268 -82.788 1.00 53.28 262 SER A O 1
ATOM 2102 N N . LYS A 1 263 ? 65.038 9.065 -82.194 1.00 50.28 263 LYS A N 1
ATOM 2103 C CA . LYS A 1 263 ? 64.539 9.379 -83.546 1.00 50.28 263 LYS A CA 1
ATOM 2104 C C . LYS A 1 263 ? 65.357 10.464 -84.260 1.00 50.28 263 LYS A C 1
ATOM 2106 O O . LYS A 1 263 ? 65.106 10.733 -85.431 1.00 50.28 263 LYS A O 1
ATOM 2111 N N . SER A 1 264 ? 66.332 11.072 -83.581 1.00 45.66 264 SER A N 1
ATOM 2112 C CA . SER A 1 264 ? 67.232 12.100 -84.128 1.00 45.66 264 SER A CA 1
ATOM 2113 C C . SER A 1 264 ? 68.625 11.574 -84.513 1.00 45.66 264 SER A C 1
ATOM 2115 O O . SER A 1 264 ? 69.471 12.358 -84.939 1.00 45.66 264 SER A O 1
ATOM 2117 N N . SER A 1 265 ? 68.873 10.260 -84.441 1.00 45.56 265 SER A N 1
ATOM 2118 C CA . SER A 1 265 ? 70.091 9.665 -85.013 1.00 45.56 265 SER A CA 1
ATOM 2119 C C . SER A 1 265 ? 69.911 9.387 -86.519 1.00 45.56 265 SER A C 1
ATOM 2121 O O . SER A 1 265 ? 68.875 8.844 -86.910 1.00 45.56 265 SER A O 1
ATOM 2123 N N . PRO A 1 266 ? 70.877 9.770 -87.379 1.00 42.41 266 PRO A N 1
ATOM 2124 C CA . PRO A 1 266 ? 70.738 9.733 -88.831 1.00 42.41 266 PRO A CA 1
ATOM 2125 C C . PRO A 1 266 ? 70.614 8.302 -89.353 1.00 42.41 266 PRO A C 1
ATOM 2127 O O . PRO A 1 266 ? 71.282 7.382 -88.884 1.00 42.41 266 PRO A O 1
ATOM 2130 N N . SER A 1 267 ? 69.748 8.152 -90.355 1.00 48.81 267 SER A N 1
ATOM 2131 C CA . SER A 1 267 ? 69.547 6.953 -91.162 1.00 48.81 267 SER A CA 1
ATOM 2132 C C . SER A 1 267 ? 70.880 6.320 -91.563 1.00 48.81 267 SER A C 1
ATOM 2134 O O . SER A 1 267 ? 71.566 6.832 -92.448 1.00 48.81 267 SER A O 1
ATOM 2136 N N . HIS A 1 268 ? 71.233 5.194 -90.945 1.00 47.16 268 HIS A N 1
ATOM 2137 C CA . HIS A 1 268 ? 72.238 4.309 -91.510 1.00 47.16 268 HIS A CA 1
ATOM 2138 C C . HIS A 1 268 ? 71.550 3.452 -92.576 1.00 47.16 268 HIS A C 1
ATOM 2140 O O . HIS A 1 268 ? 70.619 2.701 -92.277 1.00 47.16 268 HIS A O 1
ATOM 2146 N N . GLU A 1 269 ? 71.978 3.638 -93.826 1.00 46.84 269 GLU A N 1
ATOM 2147 C CA . GLU A 1 269 ? 71.567 2.877 -95.005 1.00 46.84 269 GLU A CA 1
ATOM 2148 C C . GLU A 1 269 ? 71.538 1.370 -94.725 1.00 46.84 269 GLU A C 1
ATOM 2150 O O . GLU A 1 269 ? 72.522 0.774 -94.281 1.00 46.84 269 GLU A O 1
ATOM 2155 N N . LEU A 1 270 ? 70.389 0.762 -95.021 1.00 48.91 270 LEU A N 1
ATOM 2156 C CA . LEU A 1 270 ? 70.189 -0.679 -95.034 1.00 48.91 270 LEU A CA 1
ATOM 2157 C C . LEU A 1 270 ? 70.764 -1.242 -96.336 1.00 48.91 270 LEU A C 1
ATOM 2159 O O . LEU A 1 270 ? 70.412 -0.817 -97.436 1.00 48.91 270 LEU A O 1
ATOM 2163 N N . GLY A 1 271 ? 71.686 -2.183 -96.152 1.00 44.31 271 GLY A N 1
ATOM 2164 C CA . GLY A 1 271 ? 72.581 -2.713 -97.163 1.00 44.31 271 GLY A CA 1
ATOM 2165 C C . GLY A 1 271 ? 71.914 -3.448 -98.322 1.00 44.31 271 GLY A C 1
ATOM 2166 O O . GLY A 1 271 ? 70.894 -4.127 -98.202 1.00 44.31 271 GLY A O 1
ATOM 2167 N N . THR A 1 272 ? 72.592 -3.332 -99.457 1.00 46.66 272 THR A N 1
ATOM 2168 C CA . THR A 1 272 ? 72.413 -4.123 -100.664 1.00 46.66 272 THR A CA 1
ATOM 2169 C C . THR A 1 272 ? 73.015 -5.522 -100.506 1.00 46.66 272 THR A C 1
ATOM 2171 O O . THR A 1 272 ? 74.046 -5.744 -99.878 1.00 46.66 272 THR A O 1
ATOM 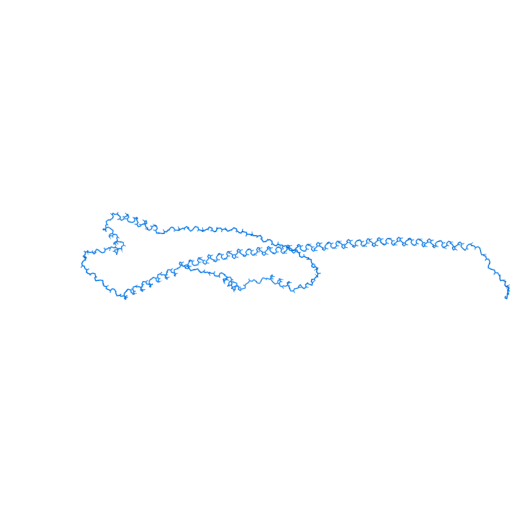2174 N N . ASN A 1 273 ? 72.317 -6.472 -101.118 1.00 50.81 273 ASN A N 1
ATOM 2175 C CA . ASN A 1 273 ? 72.632 -7.888 -101.253 1.00 50.81 273 ASN A CA 1
ATOM 2176 C C . ASN A 1 273 ? 74.032 -8.184 -101.829 1.00 50.81 273 ASN A C 1
ATOM 2178 O O . ASN A 1 273 ? 74.381 -7.622 -102.864 1.00 50.81 273 ASN A O 1
ATOM 2182 N N . ALA A 1 274 ? 74.722 -9.207 -101.298 1.00 43.41 274 ALA A N 1
ATOM 2183 C CA . ALA A 1 274 ? 75.608 -10.092 -102.077 1.00 43.41 274 ALA A CA 1
ATOM 2184 C C . ALA A 1 274 ? 75.981 -11.400 -101.327 1.00 43.41 274 ALA A C 1
ATOM 2186 O O . ALA A 1 274 ? 76.896 -11.444 -100.517 1.00 43.41 274 ALA A O 1
ATOM 2187 N N . ARG A 1 275 ? 75.255 -12.484 -101.639 1.00 52.22 275 ARG A N 1
ATOM 2188 C CA . ARG A 1 275 ? 75.747 -13.807 -102.104 1.00 52.22 275 ARG A CA 1
ATOM 2189 C C . ARG A 1 275 ? 77.220 -14.193 -101.801 1.00 52.22 275 ARG A C 1
ATOM 2191 O O . ARG A 1 275 ? 78.105 -13.563 -102.370 1.00 52.22 275 ARG A O 1
ATOM 2198 N N . ARG A 1 276 ? 77.449 -15.375 -101.178 1.00 49.34 276 ARG A N 1
ATOM 2199 C CA . ARG A 1 276 ? 78.154 -16.572 -101.754 1.00 49.34 276 ARG A CA 1
ATOM 2200 C C . ARG A 1 276 ? 78.885 -17.477 -100.721 1.00 49.34 276 ARG A C 1
ATOM 2202 O O . ARG A 1 276 ? 79.853 -17.034 -100.126 1.00 49.34 276 ARG A O 1
ATOM 2209 N N . GLY A 1 277 ? 78.522 -18.774 -100.733 1.00 46.81 277 GLY A N 1
ATOM 2210 C CA . GLY A 1 277 ? 79.387 -19.971 -100.544 1.00 46.81 277 GLY A CA 1
ATOM 2211 C C . GLY A 1 277 ? 79.766 -20.379 -99.110 1.00 46.81 277 GLY A C 1
ATOM 2212 O O . GLY A 1 277 ? 79.946 -19.517 -98.269 1.00 46.81 277 GLY A O 1
ATOM 2213 N N . SER A 1 278 ? 79.965 -21.652 -98.753 1.00 47.94 278 SER A N 1
ATOM 2214 C CA . SER A 1 278 ? 79.865 -22.946 -99.451 1.00 47.94 278 SER A CA 1
ATOM 2215 C C . SER A 1 278 ? 80.010 -24.077 -98.413 1.00 47.94 278 SER A C 1
ATOM 2217 O O . SER A 1 278 ? 80.796 -23.905 -97.489 1.00 47.94 278 SER A O 1
ATOM 2219 N N . ILE A 1 279 ? 79.315 -25.195 -98.686 1.00 45.72 279 ILE A N 1
ATOM 2220 C CA . ILE A 1 279 ? 79.545 -26.615 -98.308 1.00 45.72 279 ILE A CA 1
ATOM 2221 C C . ILE A 1 279 ? 79.700 -26.939 -96.817 1.00 45.72 279 ILE A C 1
ATOM 2223 O O . ILE A 1 279 ? 80.776 -26.672 -96.245 1.00 45.72 279 ILE A O 1
#

Foldseek 3Di:
DDDPPPPVVVVVVVVVVPDDDDDPPVVVVVVVVVVVPDPDPDDDDDDDDDDDDDDDPDDPPDPPPDPDDPPPPPPPPPVVVVVVVVVVVVVVCVPPDPVVVCVVCVVVVNNVPDDPPDPPPVPDPPPPPPPDPVNVVVVVVVVVVVVVVVVCCVCPDPVVVVVVVVVVVVVVVVVVVVVVVVVVVVVVVVVVVVVVVVVVVVVVVVVVVVVVVVVVVVVVVVVVVVVVVVVVVVVVVVVVVVVVVVVVVVVVVVVVVVVVVVVPDDDDDDDDDDDDDDD

Secondary structure (DSSP, 8-state):
-------HHHHHHHHTTS-------THHHHHHHHHTT----------------------------------------THHHHHHHHHHHHHHHTT--HHHHHHHHHHTT-GGGSPP-----TTS--------HHHHHHHHHHHHHHHHHHHHHHHSSHHHHHHHHHHHHHHHHHHHHHHHHHHHHHHHHHHHHHHHHHHHHHHHHHHHHHHHHHHHHHHHHHHHHHHHHHHHHHHHHHHHHHHHHHHHHHHHHHHHHHHHHTTSS----PPPP------

Organism: Aspergillus clavatus (strain ATCC 1007 / CBS 513.65 / DSM 816 / NCTC 3887 / NRRL 1 / QM 1276 / 107) (NCBI:txid344612)

Radius of gyration: 62.99 Å; chains: 1; bounding box: 130×44×190 Å

Sequence (279 aa):
MIALKCNCKSLVAQCANSWPCVLENPEIKLVKVLESGIKLTAPSIPSTDRISHRSEYAKYSLPVTVLNSPNFSHASSHGHTECEKLALLENELCGVSDDLIRELLIRSGRQHLLAIPKDVNCDLPCVFKKVTFAEVEMIEHRLKCYVDEMIERRLESHILNEIVDSAVSECRDQIYDKCKTNEAEFHEQVDDGNSEVRNTANEYMDEIEEQAQRYMHEIEEQAQQYMKDIEDQGIKFEMSAKKKVTKLKQWFNFSTQSLLDSKSSPSHELGTNARRGSI